Protein AF-A0A954UN25-F1 (afdb_monomer)

Mean predicted aligned error: 8.65 Å

Solvent-accessible surface area (backbone atoms only — not comparable to full-atom values): 11774 Å² total; per-residue (Å²): 136,86,83,77,76,78,54,74,66,58,55,50,54,52,51,52,51,52,53,51,50,54,52,51,52,50,51,52,50,51,52,52,52,48,53,52,53,53,52,49,51,51,39,50,54,42,58,57,54,41,50,55,77,91,65,54,77,66,55,47,52,52,50,49,50,54,35,52,54,57,33,62,75,46,44,68,57,25,50,57,56,34,66,75,36,44,84,35,78,50,64,25,44,74,56,76,91,49,93,78,29,23,40,8,56,47,28,48,55,51,46,49,47,64,40,45,60,72,54,75,71,48,53,70,76,53,75,39,48,63,21,49,84,70,47,82,41,64,36,70,80,70,43,87,71,60,31,69,93,37,62,92,35,54,68,67,53,52,47,58,79,37,70,88,53,54,65,70,56,48,23,44,52,42,37,54,49,50,45,53,54,52,58,70,49,33,50,75,45,69,70,54,41,52,48,63,40,45,44,49,52,52,48,44,53,55,61,70,75,107

Foldseek 3Di:
DDDDDPDPVVVVVVVVVVVVVVVVVVVVVVVVVVVLVVLLVQLVVLLVCQLDDDDDPVVLVVSLVVSLVSLLVSQPSNLVNLLVCLPFQRFGRDDPPDPTDGSNNSSVVSNLCSQQVFDPLQCVVDQWDQFLVRDIDGQLSPPPPPSVLPVVHHPSRSVVVVVVPGSLVSNLVNLVVSLVVNVVSHDVDVVVVCRNRVSSVVVNVVSVVD

pLDDT: mean 83.83, std 12.67, range [39.16, 96.75]

Sequence (210 aa):
MAVFPPNRRVRLILGMGIILIVLISAVLWFINSRTSYYSHLRARELIQSLTTTGLSREDESALLNNVVDGLMELDEIACQELLMHLDSSVPAIRFRSVMNPTLGDACYCILRAHIFAVPDDYVYYGWGRVGSDGQFYYAPHQTNAESVLFDETSVRDWLSNRSKRSMKEIRIEALNWLIRQEEEIGFPNEFDRLNYVEPLQRQIALIQAR

Nearest PDB structures (foldseek):
  8hvh-assembly1_A  TM=2.504E-01  e=5.873E+00  Homo sapiens

Structure (mmCIF, N/CA/C/O backbone):
data_AF-A0A954UN25-F1
#
_entry.id   AF-A0A954UN25-F1
#
loop_
_atom_site.group_PDB
_atom_site.id
_atom_site.type_symbol
_atom_site.label_atom_id
_atom_site.label_alt_id
_atom_site.label_comp_id
_atom_site.label_asym_id
_atom_site.label_entity_id
_atom_site.label_seq_id
_atom_site.pdbx_PDB_ins_code
_atom_site.Cartn_x
_atom_site.Cartn_y
_atom_site.Cartn_z
_atom_site.occupancy
_atom_site.B_iso_or_equiv
_atom_site.auth_seq_id
_atom_site.auth_comp_id
_atom_site.auth_asym_id
_atom_site.auth_atom_id
_atom_site.pdbx_PDB_model_num
ATOM 1 N N . MET A 1 1 ? -15.074 -45.046 48.643 1.00 47.03 1 MET A N 1
ATOM 2 C CA . MET A 1 1 ? -14.136 -43.905 48.547 1.00 47.03 1 MET A CA 1
ATOM 3 C C . MET A 1 1 ? -14.883 -42.648 48.961 1.00 47.03 1 MET A C 1
ATOM 5 O O . MET A 1 1 ? -15.853 -42.301 48.303 1.00 47.03 1 MET A O 1
ATOM 9 N N . ALA A 1 2 ? -14.515 -42.030 50.085 1.00 45.06 2 ALA A N 1
ATOM 10 C CA . ALA A 1 2 ? -15.165 -40.811 50.563 1.00 45.06 2 ALA A CA 1
ATOM 11 C C . ALA A 1 2 ? -14.544 -39.591 49.865 1.00 45.06 2 ALA A C 1
ATOM 13 O O . ALA A 1 2 ? -13.362 -39.306 50.047 1.00 45.06 2 ALA A O 1
ATOM 14 N N . VAL A 1 3 ? -15.334 -38.892 49.047 1.00 54.62 3 VAL A N 1
ATOM 15 C CA . VAL A 1 3 ? -14.943 -37.617 48.434 1.00 54.62 3 VAL A CA 1
ATOM 16 C C . VAL A 1 3 ? -15.147 -36.530 49.486 1.00 54.62 3 VAL A C 1
ATOM 18 O O . VAL A 1 3 ? -16.275 -36.122 49.756 1.00 54.62 3 VAL A O 1
ATOM 21 N N . PHE A 1 4 ? -14.066 -36.093 50.131 1.00 51.78 4 PHE A N 1
ATOM 22 C CA . PHE A 1 4 ? -14.132 -34.972 51.065 1.00 51.78 4 PHE A CA 1
ATOM 23 C C . PHE A 1 4 ? -14.404 -33.675 50.289 1.00 51.78 4 PHE A C 1
ATOM 25 O O . PHE A 1 4 ? -13.668 -33.366 49.347 1.00 51.78 4 PHE A O 1
ATOM 32 N N . PRO A 1 5 ? -15.441 -32.897 50.648 1.00 63.25 5 PRO A N 1
ATOM 33 C CA . PRO A 1 5 ? -15.710 -31.635 49.979 1.00 63.25 5 PRO A CA 1
ATOM 34 C C . PRO A 1 5 ? -14.545 -30.662 50.221 1.00 63.25 5 PRO A C 1
ATOM 36 O O . PRO A 1 5 ? -14.016 -30.602 51.335 1.00 63.25 5 PRO A O 1
ATOM 39 N N . PRO A 1 6 ? -14.141 -29.877 49.205 1.00 60.38 6 PRO A N 1
ATOM 40 C CA . PRO A 1 6 ? -13.020 -28.960 49.338 1.00 60.38 6 PRO A CA 1
ATOM 41 C C . PRO A 1 6 ? -13.278 -27.967 50.473 1.00 60.38 6 PRO A C 1
ATOM 43 O O . PRO A 1 6 ? -14.356 -27.371 50.568 1.00 60.38 6 PRO A O 1
ATOM 46 N N . ASN A 1 7 ? -12.265 -27.811 51.327 1.00 74.44 7 ASN A N 1
ATOM 47 C CA . ASN A 1 7 ? -12.282 -26.954 52.507 1.00 74.44 7 ASN A CA 1
ATOM 48 C C . ASN A 1 7 ? -12.744 -25.531 52.130 1.00 74.44 7 ASN A C 1
ATOM 50 O O . ASN A 1 7 ? -12.361 -25.003 51.086 1.00 74.44 7 ASN A O 1
ATOM 54 N N . ARG A 1 8 ? -13.562 -24.888 52.972 1.00 72.75 8 ARG A N 1
ATOM 55 C CA . ARG A 1 8 ? -14.218 -23.590 52.696 1.00 72.75 8 ARG A CA 1
ATOM 56 C C . ARG A 1 8 ? -13.228 -22.497 52.262 1.00 72.75 8 ARG A C 1
ATOM 58 O O . ARG A 1 8 ? -13.568 -21.652 51.439 1.00 72.75 8 ARG A O 1
ATOM 65 N N . ARG A 1 9 ? -11.984 -22.566 52.754 1.00 69.50 9 ARG A N 1
ATOM 66 C CA . ARG A 1 9 ? -10.867 -21.690 52.353 1.00 69.50 9 ARG A CA 1
ATOM 67 C C . ARG A 1 9 ? -10.458 -21.859 50.885 1.00 69.50 9 ARG A C 1
ATOM 69 O O . ARG A 1 9 ? -10.205 -20.866 50.218 1.00 69.50 9 ARG A O 1
ATOM 76 N N . VAL A 1 10 ? -10.460 -23.084 50.361 1.00 70.19 10 VAL A N 1
ATOM 77 C CA . VAL A 1 10 ? -10.107 -23.385 48.961 1.00 70.19 10 VAL A CA 1
ATOM 78 C C . VAL A 1 10 ? -11.151 -22.803 48.003 1.00 70.19 10 VAL A C 1
ATOM 80 O O . VAL A 1 10 ? -10.787 -22.215 46.991 1.00 70.19 10 VAL A O 1
ATOM 83 N N . ARG A 1 11 ? -12.445 -22.868 48.356 1.00 71.75 11 ARG A N 1
ATOM 84 C CA . ARG A 1 11 ? -13.527 -22.246 47.564 1.00 71.75 11 ARG A CA 1
ATOM 85 C C . ARG A 1 11 ? -13.447 -20.717 47.538 1.00 71.75 11 ARG A C 1
ATOM 87 O O . ARG A 1 11 ? -13.718 -20.124 46.503 1.00 71.75 11 ARG A O 1
ATOM 94 N N . LEU A 1 12 ? -13.063 -20.091 48.652 1.00 73.50 12 LEU A N 1
ATOM 95 C CA . LEU A 1 12 ? -12.866 -18.638 48.731 1.00 73.50 12 LEU A CA 1
ATOM 96 C C . LEU A 1 12 ? -11.679 -18.172 47.881 1.00 73.50 12 LEU A C 1
ATOM 98 O O . LEU A 1 12 ? -11.818 -17.211 47.133 1.00 73.50 12 LEU A O 1
ATOM 102 N N . ILE A 1 13 ? -10.550 -18.884 47.940 1.00 75.38 13 ILE A N 1
ATOM 103 C CA . ILE A 1 13 ? -9.361 -18.569 47.133 1.00 75.38 13 ILE A CA 1
ATOM 104 C C . ILE A 1 13 ? -9.665 -18.723 45.635 1.00 75.38 13 ILE A C 1
ATOM 106 O O . ILE A 1 13 ? -9.357 -17.826 44.855 1.00 75.38 13 ILE A O 1
ATOM 110 N N . LEU A 1 14 ? -10.336 -19.811 45.236 1.00 72.44 14 LEU A N 1
ATOM 111 C CA . LEU A 1 14 ? -10.782 -20.014 43.851 1.00 72.44 14 LEU A CA 1
ATOM 112 C C . LEU A 1 14 ? -11.775 -18.936 43.395 1.00 72.44 14 LEU A C 1
ATOM 114 O O . LEU A 1 14 ? -11.630 -18.401 42.300 1.00 72.44 14 LEU A O 1
ATOM 118 N N . GLY A 1 15 ? -12.750 -18.578 44.236 1.00 75.69 15 GLY A N 1
ATOM 119 C CA . GLY A 1 15 ? -13.724 -17.529 43.929 1.00 75.69 15 GLY A CA 1
ATOM 120 C C . GLY A 1 15 ? -13.079 -16.155 43.737 1.00 75.69 15 GLY A C 1
ATOM 121 O O . GLY A 1 15 ? -13.382 -15.469 42.764 1.00 75.69 15 GLY A O 1
ATOM 122 N N . MET A 1 16 ? -12.138 -15.775 44.608 1.00 81.44 16 MET A N 1
ATOM 123 C CA . MET A 1 16 ? -11.384 -14.524 44.461 1.00 81.44 16 MET A CA 1
ATOM 124 C C . MET A 1 16 ? -10.479 -14.535 43.223 1.00 81.44 16 MET A C 1
ATOM 126 O O . MET A 1 16 ? -10.388 -13.521 42.537 1.00 81.44 16 MET A O 1
ATOM 130 N N . GLY A 1 17 ? -9.863 -15.677 42.899 1.00 82.25 17 GLY A N 1
ATOM 131 C CA . GLY A 1 17 ? -9.060 -15.835 41.685 1.00 82.25 17 GLY A CA 1
ATOM 132 C C . GLY A 1 17 ? -9.875 -15.637 40.404 1.00 82.25 17 GLY A C 1
ATOM 133 O O . GLY A 1 17 ? -9.442 -14.917 39.509 1.00 82.25 17 GLY A O 1
ATOM 134 N N . ILE A 1 18 ? -11.085 -16.202 40.336 1.00 87.81 18 ILE A N 1
ATOM 135 C CA . ILE A 1 18 ? -11.986 -16.030 39.184 1.00 87.81 18 ILE A CA 1
ATOM 136 C C . ILE A 1 18 ? -12.422 -14.567 39.041 1.00 87.81 18 ILE A C 1
ATOM 138 O O . ILE A 1 18 ? -12.369 -14.022 37.940 1.00 87.81 18 ILE A O 1
ATOM 142 N N . ILE A 1 19 ? -12.806 -13.910 40.142 1.00 89.31 19 ILE A N 1
ATOM 143 C CA . ILE A 1 19 ? -13.200 -12.490 40.124 1.00 89.31 19 ILE A CA 1
ATOM 144 C C . ILE A 1 19 ? -12.044 -11.614 39.627 1.00 89.31 19 ILE A C 1
ATOM 146 O O . ILE A 1 19 ? -12.258 -10.728 38.801 1.00 89.31 19 ILE A O 1
ATOM 150 N N . LEU A 1 20 ? -10.817 -11.882 40.081 1.00 91.88 20 LEU A N 1
ATOM 151 C CA . LEU A 1 20 ? -9.638 -11.135 39.654 1.00 91.88 20 LEU A CA 1
ATOM 152 C C . LEU A 1 20 ? -9.365 -11.300 38.151 1.00 91.88 20 LEU A C 1
ATOM 154 O O . LEU A 1 20 ? -9.108 -10.307 37.477 1.00 91.88 20 LEU A O 1
ATOM 158 N N . ILE A 1 21 ? -9.474 -12.520 37.611 1.00 92.31 21 ILE A N 1
ATOM 159 C CA . ILE A 1 21 ? -9.302 -12.779 36.171 1.00 92.31 21 ILE A CA 1
ATOM 160 C C . ILE A 1 21 ? -10.341 -12.005 35.355 1.00 92.31 21 ILE A C 1
ATOM 162 O O . ILE A 1 21 ? -9.975 -11.316 34.407 1.00 92.31 21 ILE A O 1
ATOM 166 N N . VAL A 1 22 ? -11.619 -12.058 35.745 1.00 90.62 22 VAL A N 1
ATOM 167 C CA . VAL A 1 22 ? -12.697 -11.341 35.041 1.00 90.62 22 VAL A CA 1
ATOM 168 C C . VAL A 1 22 ? -12.459 -9.830 35.051 1.00 90.62 22 VAL A C 1
ATOM 170 O O . VAL A 1 22 ? -12.619 -9.180 34.019 1.00 90.62 22 VAL A O 1
ATOM 173 N N . LEU A 1 23 ? -12.032 -9.268 36.187 1.00 91.81 23 LEU A N 1
ATOM 174 C CA . LEU A 1 23 ? -11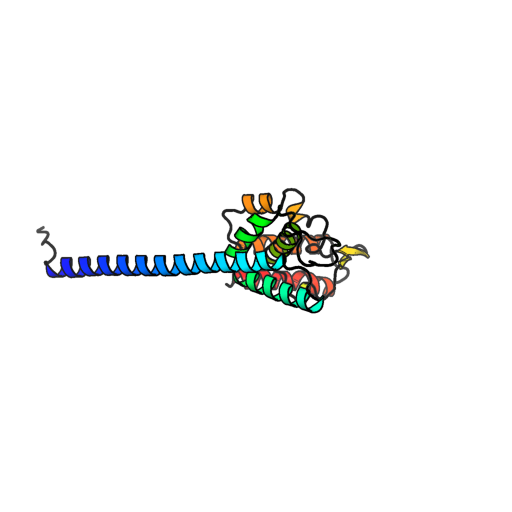.710 -7.843 36.289 1.00 91.81 23 LEU A CA 1
ATOM 175 C C . LEU A 1 23 ? -10.519 -7.460 35.401 1.00 91.81 23 LEU A C 1
ATOM 177 O O . LEU A 1 23 ? -10.597 -6.456 34.696 1.00 91.81 23 LEU A O 1
ATOM 181 N N . ILE A 1 24 ? -9.450 -8.263 35.380 1.00 92.50 24 ILE A N 1
ATOM 182 C CA . ILE A 1 24 ? -8.292 -8.027 34.505 1.00 92.50 24 ILE A CA 1
ATOM 183 C C . ILE A 1 24 ? -8.717 -8.076 33.033 1.00 92.50 24 ILE A C 1
ATOM 185 O O . ILE A 1 24 ? -8.389 -7.165 32.277 1.00 92.50 24 ILE A O 1
ATOM 189 N N . SER A 1 25 ? -9.493 -9.084 32.625 1.00 89.88 25 SER A N 1
ATOM 190 C CA . SER A 1 25 ? -10.006 -9.189 31.255 1.00 89.88 25 SER A CA 1
ATOM 191 C C . SER A 1 25 ? -10.886 -7.998 30.869 1.00 89.88 25 SER A C 1
ATOM 193 O O . SER A 1 25 ? -10.745 -7.479 29.764 1.00 89.88 25 SER A O 1
ATOM 195 N N . ALA A 1 26 ? -11.750 -7.522 31.771 1.00 88.56 26 ALA A N 1
ATO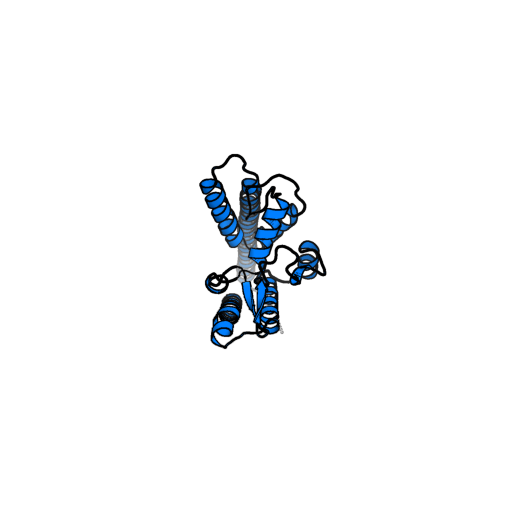M 196 C CA . ALA A 1 26 ? -12.595 -6.354 31.527 1.00 88.56 26 ALA A CA 1
ATOM 197 C C . ALA A 1 26 ? -11.775 -5.061 31.379 1.00 88.56 26 ALA A C 1
ATOM 199 O O . ALA A 1 26 ? -12.049 -4.257 30.489 1.00 88.56 26 ALA A O 1
ATOM 200 N N . VAL A 1 27 ? -10.743 -4.872 32.210 1.00 89.38 27 VAL A N 1
ATOM 201 C CA . VAL A 1 27 ? -9.832 -3.719 32.11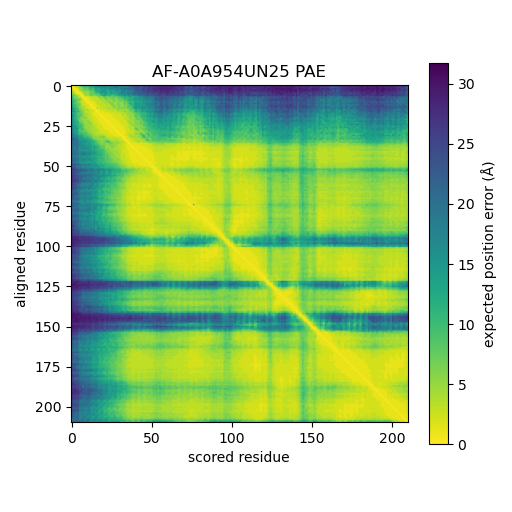6 1.00 89.38 27 VAL A CA 1
ATOM 202 C C . VAL A 1 27 ? -9.026 -3.766 30.819 1.00 89.38 27 VAL A C 1
ATOM 204 O O . VAL A 1 27 ? -8.959 -2.760 30.117 1.00 89.38 27 VAL A O 1
ATOM 207 N N . LEU A 1 28 ? -8.466 -4.924 30.456 1.00 86.44 28 LEU A N 1
ATOM 208 C CA . LEU A 1 28 ? -7.743 -5.101 29.192 1.00 86.44 28 LEU A CA 1
ATOM 209 C C . LEU A 1 28 ? -8.647 -4.837 27.986 1.00 86.44 28 LEU A C 1
ATOM 211 O O . LEU A 1 28 ? -8.247 -4.127 27.067 1.00 86.44 28 LEU A O 1
ATOM 215 N N . TRP A 1 29 ? -9.881 -5.344 28.010 1.00 87.38 29 TRP A N 1
ATOM 216 C CA . TRP A 1 29 ? -10.869 -5.069 26.971 1.00 87.38 29 TRP A CA 1
ATOM 217 C C . TRP A 1 29 ? -11.198 -3.575 26.874 1.00 87.38 29 TRP A C 1
ATOM 219 O O . TRP A 1 29 ? -11.236 -3.030 25.772 1.00 87.38 29 TRP A O 1
ATOM 229 N N . PHE A 1 30 ? -11.386 -2.892 28.006 1.00 84.00 30 PHE A N 1
ATOM 230 C CA . PHE A 1 30 ? -11.671 -1.458 28.032 1.00 84.00 30 PHE A CA 1
ATOM 231 C C . PHE A 1 30 ? -10.503 -0.623 27.489 1.00 84.00 30 PHE A C 1
ATOM 233 O O . PHE A 1 30 ? -10.720 0.286 26.687 1.00 84.00 30 PHE A O 1
ATOM 240 N N . ILE A 1 31 ? -9.266 -0.951 27.883 1.00 82.88 31 ILE A N 1
ATOM 241 C CA . ILE A 1 31 ? -8.054 -0.300 27.368 1.00 82.88 31 ILE A CA 1
ATOM 242 C C . ILE A 1 31 ? -7.949 -0.520 25.858 1.00 82.88 31 ILE A C 1
ATOM 244 O O . ILE A 1 31 ? -7.838 0.458 25.124 1.00 82.88 31 ILE A O 1
ATOM 248 N N . ASN A 1 32 ? -8.074 -1.770 25.397 1.00 78.19 32 ASN A N 1
ATOM 249 C CA . ASN A 1 32 ? -7.969 -2.119 23.979 1.00 78.19 32 ASN A CA 1
ATOM 250 C C . ASN A 1 32 ? -9.057 -1.444 23.124 1.00 78.19 32 ASN A C 1
ATOM 252 O O . ASN A 1 32 ? -8.797 -0.963 22.022 1.00 78.19 32 ASN A O 1
ATOM 256 N N . SER A 1 33 ? -10.281 -1.363 23.652 1.00 75.50 33 SER A N 1
ATOM 257 C CA . SER A 1 33 ? -11.403 -0.696 22.981 1.00 75.50 33 SER A CA 1
ATOM 258 C C . SER A 1 33 ? -11.168 0.809 22.857 1.00 75.50 33 SER A C 1
ATOM 260 O O . SER A 1 33 ? -11.458 1.397 21.818 1.00 75.50 33 SER A O 1
ATOM 262 N N . ARG A 1 34 ? -10.598 1.444 23.892 1.00 80.81 34 ARG A N 1
ATOM 263 C CA . ARG A 1 34 ? -10.221 2.861 23.826 1.00 80.81 34 ARG A CA 1
ATOM 264 C C . ARG A 1 34 ? -9.103 3.106 22.824 1.00 80.81 34 ARG A C 1
ATOM 266 O O . ARG A 1 34 ? -9.231 4.029 22.028 1.00 80.81 34 ARG A O 1
ATOM 273 N N . THR A 1 35 ? -8.037 2.308 22.838 1.00 80.00 35 THR A N 1
ATOM 274 C CA . THR A 1 35 ? -6.939 2.469 21.873 1.00 80.00 35 THR A CA 1
ATOM 275 C C . THR A 1 35 ? -7.433 2.302 20.442 1.00 80.00 35 THR A C 1
ATOM 277 O O . THR A 1 35 ? -7.138 3.156 19.615 1.00 80.00 35 THR A O 1
ATOM 280 N N . SER A 1 36 ? -8.273 1.298 20.171 1.00 85.31 36 SER A N 1
ATOM 281 C CA . SER A 1 36 ? -8.907 1.128 18.858 1.00 85.31 36 SER A CA 1
ATOM 282 C C . SER A 1 36 ? -9.739 2.356 18.459 1.00 85.31 36 SER A C 1
ATOM 284 O O . SER A 1 36 ? -9.542 2.895 17.371 1.00 85.31 36 SER A O 1
ATOM 286 N N . TYR A 1 37 ? -10.594 2.871 19.351 1.00 88.94 37 TYR A N 1
ATOM 287 C CA . TYR A 1 37 ? -11.393 4.073 19.083 1.00 88.94 37 TYR A CA 1
ATOM 288 C C . TYR A 1 37 ? -10.530 5.289 18.706 1.00 88.94 37 TYR A C 1
ATOM 290 O O . TYR A 1 37 ? -10.813 5.962 17.714 1.00 88.94 37 TYR A O 1
ATOM 298 N N . TYR A 1 38 ? -9.465 5.561 19.466 1.00 91.31 38 TYR A N 1
ATOM 299 C CA . TYR A 1 38 ? -8.572 6.685 19.179 1.00 91.31 38 TYR A CA 1
ATOM 300 C C . TYR A 1 38 ? -7.800 6.502 17.869 1.00 91.31 38 TYR A C 1
ATOM 302 O O . TYR A 1 38 ? -7.597 7.480 17.153 1.00 91.31 38 TYR A O 1
ATOM 310 N N . SER A 1 39 ? -7.420 5.273 17.517 1.00 91.94 39 SER A N 1
ATOM 311 C CA . SER A 1 39 ? -6.784 4.976 16.231 1.00 91.94 39 SER A CA 1
ATOM 312 C C . SER A 1 39 ? -7.714 5.248 15.045 1.00 91.94 39 SER A C 1
ATOM 314 O O . SER A 1 39 ? -7.280 5.870 14.078 1.00 91.94 39 SER A O 1
ATOM 316 N N . HIS A 1 40 ? -8.993 4.861 15.124 1.00 94.00 40 HIS A N 1
ATOM 317 C CA . HIS A 1 40 ? -9.982 5.195 14.087 1.00 94.00 40 HIS A CA 1
ATOM 318 C C . HIS A 1 40 ? -10.198 6.707 13.971 1.00 94.00 40 HIS A C 1
ATOM 320 O O . HIS A 1 40 ? -10.232 7.245 12.866 1.00 94.00 40 HIS A O 1
ATOM 326 N N . LEU A 1 41 ? -10.314 7.409 15.104 1.00 94.94 41 LEU A N 1
ATOM 327 C CA . LEU A 1 41 ? -10.460 8.865 15.104 1.00 94.94 41 LEU A CA 1
ATOM 328 C C . LEU A 1 41 ? -9.248 9.546 14.452 1.00 94.94 41 LEU A C 1
ATOM 330 O O . LEU A 1 41 ? -9.430 10.365 13.555 1.00 94.94 41 LEU A O 1
ATOM 334 N N . ARG A 1 42 ? -8.027 9.144 14.827 1.00 96.31 42 ARG A N 1
ATOM 335 C CA . ARG A 1 42 ? -6.785 9.662 14.235 1.00 96.31 42 ARG A CA 1
ATOM 336 C C . ARG A 1 42 ? -6.722 9.390 12.731 1.00 96.31 42 ARG A C 1
ATOM 338 O O . ARG A 1 42 ? -6.391 10.296 11.975 1.00 96.31 42 ARG A O 1
ATOM 345 N N . ALA A 1 43 ? -7.068 8.182 12.279 1.00 95.75 43 ALA A N 1
ATOM 346 C CA . ALA A 1 43 ? -7.100 7.857 10.850 1.00 95.75 43 ALA A CA 1
ATOM 347 C C . ALA A 1 43 ? -8.060 8.777 10.077 1.00 95.75 43 ALA A C 1
ATOM 349 O O . ALA A 1 43 ? -7.692 9.308 9.031 1.00 95.75 43 ALA A O 1
ATOM 350 N N . ARG A 1 44 ? -9.257 9.033 10.617 1.00 95.69 44 ARG A N 1
ATOM 351 C CA . ARG A 1 44 ? -10.230 9.956 10.008 1.00 95.69 44 ARG A CA 1
ATOM 352 C C . ARG A 1 44 ? -9.731 11.387 9.959 1.00 95.69 44 ARG A C 1
ATOM 354 O O . ARG A 1 44 ? -9.910 12.043 8.942 1.00 95.69 44 ARG A O 1
ATOM 361 N N . GLU A 1 45 ? -9.109 11.871 11.030 1.00 96.75 45 GLU A N 1
ATOM 362 C CA . GLU A 1 45 ? -8.527 13.216 11.070 1.00 96.75 45 GLU A CA 1
ATOM 363 C C . GLU A 1 45 ? -7.430 13.378 10.009 1.00 96.75 45 GLU A C 1
ATOM 365 O O . GLU A 1 45 ? -7.424 14.368 9.275 1.00 96.75 45 GLU A O 1
ATOM 370 N N . LEU A 1 46 ? -6.556 12.376 9.864 1.00 96.44 46 LEU A N 1
ATOM 371 C CA . LEU A 1 46 ? -5.521 12.357 8.830 1.00 96.44 46 LEU A CA 1
ATOM 372 C C . LEU A 1 46 ? -6.131 12.348 7.420 1.00 96.44 46 LEU A C 1
ATOM 374 O O . LEU A 1 46 ? -5.756 13.178 6.595 1.00 96.44 46 LEU A O 1
ATOM 378 N N . ILE A 1 47 ? -7.116 11.486 7.151 1.00 95.25 47 ILE A N 1
ATOM 379 C CA . ILE A 1 47 ? -7.810 11.431 5.852 1.00 95.25 47 ILE A CA 1
ATOM 380 C C . ILE A 1 47 ? -8.528 12.753 5.557 1.00 95.25 47 ILE A C 1
ATOM 382 O O . ILE A 1 47 ? -8.423 13.280 4.453 1.00 95.25 47 ILE A O 1
ATOM 386 N N . GLN A 1 48 ? -9.218 13.332 6.540 1.00 95.31 48 GLN A N 1
ATOM 387 C CA . GLN A 1 48 ? -9.925 14.600 6.376 1.00 95.31 48 GLN A CA 1
ATOM 388 C C . GLN A 1 48 ? -8.963 15.754 6.082 1.00 95.31 48 GLN A C 1
ATOM 390 O O . GLN A 1 48 ? -9.302 16.652 5.314 1.00 95.31 48 GLN A O 1
ATOM 395 N N . SER A 1 49 ? -7.752 15.735 6.644 1.00 94.88 49 SER A N 1
ATOM 396 C CA . SER A 1 49 ? -6.754 16.772 6.372 1.00 94.88 49 SER A CA 1
ATOM 397 C C . SER A 1 49 ? -6.342 16.831 4.895 1.00 94.88 49 SER A C 1
ATOM 399 O O . SER A 1 49 ? -6.003 17.909 4.406 1.00 94.88 49 SER A O 1
ATOM 401 N N . LEU A 1 50 ? -6.482 15.729 4.143 1.00 91.88 50 LEU A N 1
ATOM 402 C CA . LEU A 1 50 ? -6.227 15.697 2.699 1.00 91.88 50 LEU A CA 1
ATOM 403 C C . LEU A 1 50 ? -7.182 16.594 1.906 1.00 91.88 50 LEU A C 1
ATOM 405 O O . LEU A 1 50 ? -6.881 16.911 0.764 1.00 91.88 50 LEU A O 1
ATOM 409 N N . THR A 1 51 ? -8.307 17.033 2.473 1.00 93.50 51 THR A N 1
ATOM 410 C CA . THR A 1 51 ? -9.224 17.974 1.807 1.00 93.50 51 THR A CA 1
ATOM 411 C C . THR A 1 51 ? -8.856 19.440 2.060 1.00 93.50 51 THR A C 1
ATOM 413 O O . THR A 1 51 ? -9.632 20.334 1.727 1.00 93.50 51 THR A O 1
ATOM 416 N N . THR A 1 52 ? -7.718 19.715 2.706 1.00 90.31 52 THR A N 1
ATOM 417 C CA . THR A 1 52 ? -7.261 21.084 2.979 1.00 90.31 52 THR A CA 1
ATOM 418 C C . THR A 1 52 ? -6.820 21.754 1.681 1.00 90.31 52 THR A C 1
ATOM 420 O O . THR A 1 52 ? -5.958 21.247 0.977 1.00 90.31 52 THR A O 1
ATOM 423 N N . THR A 1 53 ? -7.386 22.914 1.358 1.00 83.56 53 THR A N 1
ATOM 424 C CA . THR A 1 53 ? -7.077 23.652 0.121 1.00 83.56 53 THR A CA 1
ATOM 425 C C . THR A 1 53 ? -6.359 24.967 0.407 1.00 83.56 53 THR A C 1
ATOM 427 O O . THR A 1 53 ? -6.516 25.534 1.485 1.00 83.56 53 THR A O 1
ATOM 430 N N . GLY A 1 54 ? -5.654 25.513 -0.589 1.00 84.81 54 GLY A N 1
ATOM 431 C CA . GLY A 1 54 ? -5.019 26.837 -0.493 1.00 84.81 54 GLY A CA 1
ATOM 432 C C . GLY A 1 54 ? -3.659 26.840 0.209 1.00 84.81 54 GLY A C 1
ATOM 433 O O . GLY A 1 54 ? -3.168 27.902 0.583 1.00 84.81 54 GLY A O 1
ATOM 434 N N . LEU A 1 55 ? -3.062 25.662 0.384 1.00 87.06 55 LEU A N 1
ATOM 435 C CA . LEU A 1 55 ? -1.711 25.491 0.902 1.00 87.06 55 LEU A CA 1
ATOM 436 C C . LEU A 1 55 ? -0.663 25.847 -0.162 1.00 87.06 55 LEU A C 1
ATOM 438 O O . LEU A 1 55 ? -0.919 25.769 -1.367 1.00 87.06 55 LEU A O 1
ATOM 442 N N . SER A 1 56 ? 0.534 26.234 0.283 1.00 89.56 56 SER A N 1
ATOM 443 C CA . SER A 1 56 ? 1.687 26.300 -0.614 1.00 89.56 56 SER A CA 1
ATOM 444 C C . SER A 1 56 ? 2.092 24.885 -1.045 1.00 89.56 56 SER A C 1
ATOM 446 O O . SER A 1 56 ? 1.778 23.906 -0.373 1.00 89.56 56 SER A O 1
ATOM 448 N N . ARG A 1 57 ? 2.839 24.751 -2.146 1.00 84.38 57 ARG A N 1
ATOM 449 C CA . ARG A 1 57 ? 3.314 23.434 -2.613 1.00 84.38 57 ARG A CA 1
ATOM 450 C C . ARG A 1 57 ? 4.190 22.716 -1.575 1.00 84.38 57 ARG A C 1
ATOM 452 O O . ARG A 1 57 ? 4.191 21.490 -1.520 1.00 84.38 57 ARG A O 1
ATOM 459 N N . GLU A 1 58 ? 4.954 23.471 -0.790 1.00 89.00 58 GLU A N 1
ATOM 460 C CA . GLU A 1 58 ? 5.789 22.930 0.286 1.00 89.00 58 GLU A CA 1
ATOM 461 C C . GLU A 1 58 ? 4.920 22.400 1.434 1.00 89.00 58 GLU A C 1
ATOM 463 O O . GLU A 1 58 ? 5.103 21.262 1.862 1.00 89.00 58 GLU A O 1
ATOM 468 N N . ASP A 1 59 ? 3.906 23.168 1.840 1.00 90.81 59 ASP A N 1
ATOM 469 C CA . ASP A 1 59 ? 2.963 22.767 2.888 1.00 90.81 59 ASP A CA 1
ATOM 470 C C . ASP A 1 59 ? 2.095 21.575 2.462 1.00 90.81 59 ASP A C 1
ATOM 472 O O . ASP A 1 59 ? 1.852 20.679 3.268 1.00 90.81 59 ASP A O 1
ATOM 476 N N . GLU A 1 60 ? 1.663 21.516 1.194 1.00 88.94 60 GLU A N 1
ATOM 477 C CA . GLU A 1 60 ? 0.968 20.346 0.636 1.00 88.94 60 GLU A CA 1
ATOM 478 C C . GLU A 1 60 ? 1.839 19.092 0.743 1.00 88.94 60 GLU A C 1
ATOM 480 O O . GLU A 1 60 ? 1.363 18.040 1.169 1.00 88.94 60 GLU A O 1
ATOM 485 N N . SER A 1 61 ? 3.125 19.200 0.392 1.00 86.62 61 SER A N 1
ATOM 486 C CA . SER A 1 61 ? 4.058 18.075 0.468 1.00 86.62 61 SER A CA 1
ATOM 487 C C . SER A 1 61 ? 4.319 17.642 1.911 1.00 86.62 61 SER A C 1
ATOM 489 O O . SER A 1 61 ? 4.374 16.443 2.183 1.00 86.62 61 SER A O 1
ATOM 491 N N . ALA A 1 62 ? 4.480 18.591 2.834 1.00 90.94 62 ALA A N 1
ATOM 492 C CA . ALA A 1 62 ? 4.692 18.298 4.248 1.00 90.94 62 ALA A CA 1
ATOM 493 C C . ALA A 1 62 ? 3.457 17.638 4.875 1.00 90.94 62 ALA A C 1
ATOM 495 O O . ALA A 1 62 ? 3.578 16.639 5.584 1.00 90.94 62 ALA A O 1
ATOM 496 N N . LEU A 1 63 ? 2.262 18.156 4.573 1.00 91.38 63 LEU A N 1
ATOM 497 C CA . LEU A 1 63 ? 1.001 17.559 4.999 1.00 91.38 63 LEU A CA 1
ATOM 498 C C . LEU A 1 63 ? 0.855 16.140 4.452 1.00 91.38 63 LEU A C 1
ATOM 500 O O . LEU A 1 63 ? 0.510 15.233 5.204 1.00 91.38 63 LEU A O 1
ATOM 504 N N . LEU A 1 64 ? 1.156 15.938 3.168 1.00 89.19 64 LEU A N 1
ATOM 505 C CA . LEU A 1 64 ? 1.046 14.629 2.544 1.00 89.19 64 LEU A CA 1
ATOM 506 C C . LEU A 1 64 ? 1.950 13.595 3.221 1.00 89.19 64 LEU A C 1
ATOM 508 O O . LEU A 1 64 ? 1.477 12.510 3.545 1.00 89.19 64 LEU A O 1
ATOM 512 N N . ASN A 1 65 ? 3.214 13.941 3.474 1.00 88.56 65 ASN A N 1
ATOM 513 C CA . ASN A 1 65 ? 4.148 13.053 4.168 1.00 88.56 65 ASN A CA 1
ATOM 514 C C . ASN A 1 65 ? 3.640 12.712 5.575 1.00 88.56 65 ASN A C 1
ATOM 516 O O . ASN A 1 65 ? 3.548 11.540 5.921 1.00 88.56 65 ASN A O 1
ATOM 520 N N . ASN A 1 66 ? 3.192 13.715 6.340 1.00 92.81 66 ASN A N 1
ATOM 521 C CA . ASN A 1 66 ? 2.636 13.499 7.679 1.00 92.81 66 ASN A CA 1
ATOM 522 C C . ASN A 1 66 ? 1.399 12.584 7.669 1.00 92.81 66 ASN A C 1
ATOM 524 O O . ASN A 1 66 ? 1.231 11.755 8.565 1.00 92.81 66 ASN A O 1
ATOM 528 N N . VAL A 1 67 ? 0.521 12.734 6.671 1.00 93.12 67 VAL A N 1
ATOM 529 C CA . VAL A 1 67 ? -0.665 11.883 6.518 1.00 93.12 67 VAL A CA 1
ATOM 530 C C . VAL A 1 67 ? -0.275 10.460 6.153 1.00 93.12 67 VAL A C 1
ATOM 532 O O . VAL A 1 67 ? -0.786 9.527 6.769 1.00 93.12 67 VAL A O 1
ATOM 535 N N . VAL A 1 68 ? 0.625 10.282 5.186 1.00 90.31 68 VAL A N 1
ATOM 536 C CA . VAL A 1 68 ? 1.097 8.957 4.769 1.00 90.31 68 VAL A CA 1
ATOM 537 C C . VAL A 1 68 ? 1.765 8.244 5.940 1.00 90.31 68 VAL A C 1
ATOM 539 O O . VAL A 1 68 ? 1.348 7.139 6.272 1.00 90.31 68 VAL A O 1
ATOM 542 N N . ASP A 1 69 ? 2.716 8.884 6.620 1.00 91.19 69 ASP A N 1
ATOM 543 C CA . ASP A 1 69 ? 3.428 8.295 7.757 1.00 91.19 69 ASP A CA 1
ATOM 544 C C . ASP A 1 69 ? 2.458 7.935 8.891 1.00 91.19 69 ASP A C 1
ATOM 546 O O . ASP A 1 69 ? 2.453 6.808 9.391 1.00 91.19 69 ASP A O 1
ATOM 550 N N . GLY A 1 70 ? 1.563 8.863 9.246 1.00 93.94 70 GLY A N 1
ATOM 551 C CA . GLY A 1 70 ? 0.579 8.650 10.302 1.00 93.94 70 GLY A CA 1
ATOM 552 C C . GLY A 1 70 ? -0.432 7.546 9.985 1.00 93.94 70 GLY A C 1
ATOM 553 O O . GLY A 1 70 ? -0.850 6.829 10.892 1.00 93.94 70 GLY A O 1
ATOM 554 N N . LEU A 1 71 ? -0.828 7.381 8.721 1.00 93.62 71 LEU A N 1
ATOM 555 C CA . LEU A 1 71 ? -1.704 6.284 8.311 1.00 93.62 71 LEU A CA 1
ATOM 556 C C . LEU A 1 71 ? -0.944 4.955 8.277 1.00 93.62 71 LEU A C 1
ATOM 558 O O . LEU A 1 71 ? -1.471 3.966 8.786 1.00 93.62 71 LEU A O 1
ATOM 562 N N . MET A 1 72 ? 0.305 4.938 7.799 1.00 88.75 72 MET A N 1
ATOM 563 C CA . MET A 1 72 ? 1.171 3.750 7.799 1.00 88.75 72 MET A CA 1
ATOM 564 C C . MET A 1 72 ? 1.380 3.187 9.212 1.00 88.75 72 MET A C 1
ATOM 566 O O . MET A 1 72 ? 1.353 1.969 9.386 1.00 88.75 72 MET A O 1
ATOM 570 N N . GLU A 1 73 ? 1.488 4.047 10.231 1.00 91.00 73 GLU A N 1
ATOM 571 C CA . GLU A 1 73 ? 1.533 3.646 11.648 1.00 91.00 73 GLU A CA 1
ATOM 572 C C . GLU A 1 73 ? 0.262 2.925 12.133 1.00 91.00 73 GLU A C 1
ATOM 574 O O . GLU A 1 73 ? 0.329 2.093 13.039 1.00 91.00 73 GLU A O 1
ATOM 579 N N . LEU A 1 74 ? -0.904 3.254 11.569 1.00 92.25 74 LEU A N 1
ATOM 580 C CA . LEU A 1 74 ? -2.210 2.723 11.985 1.00 92.25 74 LEU A CA 1
ATOM 581 C C . LEU A 1 74 ? -2.600 1.428 11.250 1.00 92.25 74 LEU A C 1
ATOM 583 O O . LEU A 1 74 ? -3.588 0.788 11.616 1.00 92.25 74 LEU A O 1
ATOM 587 N N . ASP A 1 75 ? -1.826 1.043 10.236 1.00 88.81 75 ASP A N 1
ATOM 588 C CA . ASP A 1 75 ? -1.898 -0.222 9.504 1.00 88.81 75 ASP A CA 1
ATOM 589 C C . ASP A 1 75 ? -3.325 -0.667 9.102 1.00 88.81 75 ASP A C 1
ATOM 591 O O . ASP A 1 75 ? -3.946 -0.051 8.228 1.00 88.81 75 ASP A O 1
ATOM 595 N N . GLU A 1 76 ? -3.862 -1.728 9.722 1.00 88.44 76 GLU A N 1
ATOM 596 C CA . GLU A 1 76 ? -5.162 -2.316 9.362 1.00 88.44 76 GLU A CA 1
ATOM 597 C C . GLU A 1 76 ? -6.318 -1.330 9.569 1.00 88.44 76 GLU A C 1
ATOM 599 O O . GLU A 1 76 ? -7.266 -1.305 8.781 1.00 88.44 76 GLU A O 1
ATOM 604 N N . ILE A 1 77 ? -6.224 -0.484 10.601 1.00 91.38 77 ILE A N 1
ATOM 605 C CA . ILE A 1 77 ? -7.242 0.525 10.916 1.00 91.38 77 ILE A CA 1
ATOM 606 C C . ILE A 1 77 ? -7.279 1.587 9.816 1.00 91.38 77 ILE A C 1
ATOM 608 O O . ILE A 1 77 ? -8.357 1.940 9.339 1.00 91.38 77 ILE A O 1
ATOM 612 N N . ALA A 1 78 ? -6.112 2.052 9.361 1.00 92.25 78 ALA A N 1
ATOM 613 C CA . ALA A 1 78 ? -6.037 2.990 8.245 1.00 92.25 78 ALA A CA 1
ATOM 614 C C . ALA A 1 78 ? -6.624 2.386 6.965 1.00 92.25 78 ALA A C 1
ATOM 616 O O . ALA A 1 78 ? -7.390 3.057 6.281 1.00 92.25 78 ALA A O 1
ATOM 617 N N . CYS A 1 79 ? -6.343 1.113 6.665 1.00 89.94 79 CYS A N 1
ATOM 618 C CA . CYS A 1 79 ? -6.880 0.451 5.471 1.00 89.94 79 CYS A CA 1
ATOM 619 C C . CYS A 1 79 ? -8.417 0.432 5.455 1.00 89.94 79 CYS A C 1
ATOM 621 O O . CYS A 1 79 ? -9.025 0.707 4.420 1.00 89.94 79 CYS A O 1
ATOM 623 N N . GLN A 1 80 ? -9.051 0.151 6.598 1.00 90.06 80 GLN A N 1
ATOM 624 C CA . GLN A 1 80 ? -10.513 0.173 6.721 1.00 90.06 80 GLN A CA 1
ATOM 625 C C . GLN A 1 80 ? -11.090 1.574 6.498 1.00 90.06 80 GLN A C 1
ATOM 627 O O . GLN A 1 80 ? -12.084 1.725 5.790 1.00 90.06 80 GLN A O 1
ATOM 632 N N . GLU A 1 81 ? -10.462 2.599 7.072 1.00 93.81 81 GLU A N 1
ATOM 633 C CA . GLU A 1 81 ? -10.913 3.984 6.919 1.00 93.81 81 GLU A CA 1
ATOM 634 C C . GLU A 1 81 ? -10.710 4.482 5.477 1.00 93.81 81 GLU A C 1
ATOM 636 O O . GLU A 1 81 ? -11.639 5.020 4.879 1.00 93.81 81 GLU A O 1
ATOM 641 N N . LEU A 1 82 ? -9.564 4.197 4.851 1.00 92.31 82 LEU A N 1
ATOM 642 C CA . LEU A 1 82 ? -9.283 4.528 3.446 1.00 92.31 82 LEU A CA 1
ATOM 643 C C . LEU A 1 82 ? -10.311 3.906 2.486 1.00 92.31 82 LEU A C 1
ATOM 645 O O . LEU A 1 82 ? -10.795 4.578 1.574 1.00 92.31 82 LEU A O 1
ATOM 649 N N . LEU A 1 83 ? -10.703 2.646 2.719 1.00 90.25 83 LEU A N 1
ATOM 650 C CA . LEU A 1 83 ? -11.734 1.948 1.940 1.00 90.25 83 LEU A CA 1
ATOM 651 C C . LEU A 1 83 ? -13.097 2.657 1.963 1.00 90.25 83 LEU A C 1
ATOM 653 O O . LEU A 1 83 ? -13.853 2.562 0.991 1.00 90.25 83 LEU A O 1
ATOM 657 N N . MET A 1 84 ? -13.446 3.347 3.052 1.00 91.69 84 MET A N 1
ATOM 658 C CA . MET A 1 84 ? -14.714 4.081 3.145 1.00 91.69 84 MET A CA 1
ATOM 659 C C . MET A 1 84 ? -14.728 5.346 2.281 1.00 91.69 84 MET A C 1
ATOM 661 O O . MET A 1 84 ? -15.803 5.822 1.923 1.00 91.69 84 MET A O 1
ATOM 665 N N . HIS A 1 85 ? -13.555 5.862 1.909 1.00 92.56 85 HIS A N 1
ATOM 666 C CA . HIS A 1 85 ? -13.407 7.117 1.175 1.00 92.56 85 HIS A CA 1
ATOM 667 C C . HIS A 1 85 ? -12.982 6.946 -0.292 1.00 92.56 85 HIS A C 1
ATOM 669 O O . HIS A 1 85 ? -12.864 7.951 -0.988 1.00 92.56 85 HIS A O 1
ATOM 675 N N . LEU A 1 86 ? -12.813 5.711 -0.789 1.00 88.31 86 LEU A N 1
ATOM 676 C CA . LEU A 1 86 ? -12.381 5.436 -2.172 1.00 88.31 86 LEU A CA 1
ATOM 677 C C . LEU A 1 86 ? -13.260 6.074 -3.254 1.00 88.31 86 LEU A C 1
ATOM 679 O O . LEU A 1 86 ? -12.744 6.481 -4.286 1.00 88.31 86 LEU A O 1
ATOM 683 N N . ASP A 1 87 ? -14.564 6.192 -3.008 1.00 88.94 87 ASP A N 1
ATOM 684 C CA . ASP A 1 87 ? -15.522 6.741 -3.977 1.00 88.94 87 ASP A CA 1
ATOM 685 C C . ASP A 1 87 ? -15.773 8.249 -3.764 1.00 88.94 87 ASP A C 1
ATOM 687 O O . ASP A 1 87 ? -16.685 8.837 -4.347 1.00 88.94 87 ASP A O 1
ATOM 691 N N . SER A 1 88 ? -14.997 8.895 -2.885 1.00 91.06 88 SER A N 1
ATOM 692 C CA . SER A 1 88 ? -15.180 10.306 -2.552 1.00 91.06 88 SER A CA 1
ATOM 693 C C . SER A 1 88 ? -14.699 11.213 -3.680 1.00 91.06 88 SER A C 1
ATOM 695 O O . SER A 1 88 ? -13.507 11.291 -3.962 1.00 91.06 88 SER A O 1
ATOM 697 N N . SER A 1 89 ? -15.618 11.992 -4.251 1.00 92.62 89 SER A N 1
ATOM 698 C CA . SER A 1 89 ? -15.323 13.012 -5.265 1.00 92.62 89 SER A CA 1
ATOM 699 C C . SER A 1 89 ? -14.911 14.369 -4.679 1.00 92.62 89 SER A C 1
ATOM 701 O O . SER A 1 89 ? -14.832 15.358 -5.408 1.00 92.62 89 SER A O 1
ATOM 703 N N . VAL A 1 90 ? -14.729 14.462 -3.356 1.00 92.94 90 VAL A N 1
ATOM 704 C CA . VAL A 1 90 ? -14.329 15.710 -2.688 1.00 92.94 90 VAL A CA 1
ATOM 705 C C . VAL A 1 90 ? -12.932 16.105 -3.173 1.00 92.94 90 VAL A C 1
ATOM 707 O O . VAL A 1 90 ? -12.062 15.237 -3.191 1.00 92.94 90 VAL A O 1
ATOM 710 N N . PRO A 1 91 ? -12.680 17.372 -3.547 1.00 91.38 91 PRO A N 1
ATOM 711 C CA . PRO A 1 91 ? -11.338 17.815 -3.907 1.00 91.38 91 PRO A CA 1
ATOM 712 C C . PRO A 1 91 ? -10.333 17.554 -2.781 1.00 91.38 91 PRO A C 1
ATOM 714 O O . PRO A 1 91 ? -10.622 17.818 -1.612 1.00 91.38 91 PRO A O 1
ATOM 717 N N . ALA A 1 92 ? -9.152 17.064 -3.142 1.00 89.94 92 ALA A N 1
ATOM 718 C CA . ALA A 1 92 ? -8.059 16.821 -2.212 1.00 89.94 92 ALA A CA 1
ATOM 719 C C . ALA A 1 92 ? -6.793 17.587 -2.617 1.00 89.94 92 ALA A C 1
ATOM 721 O O . ALA A 1 92 ? -6.675 18.087 -3.740 1.00 89.94 92 ALA A O 1
ATOM 722 N N . ILE A 1 93 ? -5.836 17.667 -1.690 1.00 86.19 93 ILE A N 1
ATOM 723 C CA . ILE A 1 93 ? -4.475 18.121 -1.971 1.00 86.19 93 ILE A CA 1
ATOM 724 C C . ILE A 1 93 ? -3.881 17.316 -3.120 1.00 86.19 93 ILE A C 1
ATOM 726 O O . ILE A 1 93 ? -4.233 16.155 -3.358 1.00 86.19 93 ILE A O 1
ATOM 730 N N . ARG A 1 94 ? -2.941 17.932 -3.837 1.00 75.69 94 ARG A N 1
ATOM 731 C CA . ARG A 1 94 ? -2.336 17.298 -5.002 1.00 75.69 94 ARG A CA 1
ATOM 732 C C . ARG A 1 94 ? -1.530 16.062 -4.623 1.00 75.69 94 ARG A C 1
ATOM 734 O O . ARG A 1 94 ? -0.407 16.155 -4.140 1.00 75.69 94 ARG A O 1
ATOM 741 N N . PHE A 1 95 ? -2.093 14.894 -4.917 1.00 67.12 95 PHE A N 1
ATOM 742 C CA . PHE A 1 95 ? -1.379 13.628 -4.878 1.00 67.12 95 PHE A CA 1
ATOM 743 C C . PHE A 1 95 ? -0.728 13.390 -6.251 1.00 67.12 95 PHE A C 1
ATOM 745 O O . PHE A 1 95 ? -1.418 13.167 -7.246 1.00 67.12 95 PHE A O 1
ATOM 752 N N . ARG A 1 96 ? 0.611 13.445 -6.327 1.00 61.75 96 ARG A N 1
ATOM 753 C CA . ARG A 1 96 ? 1.386 13.341 -7.588 1.00 61.75 96 ARG A CA 1
ATOM 754 C C . ARG A 1 96 ? 0.999 14.431 -8.616 1.00 61.75 96 ARG A C 1
ATOM 756 O O . ARG A 1 96 ? 0.546 15.512 -8.259 1.00 61.75 96 ARG A O 1
ATOM 763 N N . SER A 1 97 ? 1.239 14.180 -9.903 1.00 54.34 97 SER A N 1
ATOM 764 C CA . SER A 1 97 ? 0.978 15.088 -11.032 1.00 54.34 97 SER A CA 1
ATOM 765 C C . SER A 1 97 ? -0.482 15.086 -11.524 1.00 54.34 97 SER A C 1
ATOM 767 O O . SER A 1 97 ? -0.748 15.520 -12.645 1.00 54.34 97 SER A O 1
ATOM 769 N N . VAL A 1 98 ? -1.436 14.606 -10.718 1.00 60.28 98 VAL A N 1
ATOM 770 C CA . VAL A 1 98 ? -2.859 14.558 -11.092 1.00 60.28 98 VAL A CA 1
ATOM 771 C C . VAL A 1 98 ? -3.447 15.971 -11.071 1.00 60.28 98 VAL A C 1
ATOM 773 O O . VAL A 1 98 ? -3.333 16.691 -10.081 1.00 60.28 98 VAL A O 1
ATOM 776 N N . MET A 1 99 ? -4.067 16.385 -12.180 1.00 52.38 99 MET A N 1
ATOM 777 C CA . MET A 1 99 ? -4.462 17.782 -12.401 1.00 52.38 99 MET A CA 1
ATOM 778 C C . MET A 1 99 ? -5.670 18.230 -11.555 1.00 52.38 99 MET A C 1
ATOM 780 O O . MET A 1 99 ? -5.807 19.427 -11.333 1.00 52.38 99 MET A O 1
ATOM 784 N N . ASN A 1 100 ? -6.491 17.305 -11.037 1.00 63.41 100 ASN A N 1
ATOM 785 C CA . ASN A 1 100 ? -7.600 17.564 -10.101 1.00 63.41 100 ASN A CA 1
ATOM 786 C C . ASN A 1 100 ? -7.870 16.314 -9.239 1.00 63.41 100 ASN A C 1
ATOM 788 O O . ASN A 1 100 ? -8.792 15.561 -9.548 1.00 63.41 100 ASN A O 1
ATOM 792 N N . PRO A 1 101 ? -7.048 16.037 -8.217 1.00 81.69 101 PRO A N 1
ATOM 793 C CA . PRO A 1 101 ? -7.214 14.834 -7.419 1.00 81.69 101 PRO A CA 1
ATOM 794 C C . PRO A 1 101 ? -8.431 14.942 -6.503 1.00 81.69 101 PRO A C 1
ATOM 796 O O . PRO A 1 101 ? -8.698 15.979 -5.888 1.00 81.69 101 PRO A O 1
ATOM 799 N N . THR A 1 102 ? -9.151 13.837 -6.404 1.00 89.88 102 THR A N 1
ATOM 800 C CA . THR A 1 102 ? -10.214 13.634 -5.427 1.00 89.88 102 THR A CA 1
ATOM 801 C C . THR A 1 102 ? -9.663 12.976 -4.161 1.00 89.88 102 THR A C 1
ATOM 803 O O . THR A 1 102 ? -8.571 12.399 -4.150 1.00 89.88 102 THR A O 1
ATOM 806 N N . LEU A 1 103 ? -10.424 13.035 -3.069 1.00 91.19 103 LEU A N 1
ATOM 807 C CA . LEU A 1 103 ? -10.113 12.305 -1.843 1.00 91.19 103 LEU A CA 1
ATOM 808 C C . LEU A 1 103 ? -10.064 10.796 -2.109 1.00 91.19 103 LEU A C 1
ATOM 810 O O . LEU A 1 103 ? -9.211 10.121 -1.538 1.00 91.19 103 LEU A O 1
ATOM 814 N N . GLY A 1 104 ? -10.920 10.291 -3.003 1.00 88.69 104 GLY A N 1
ATOM 815 C CA . GLY A 1 104 ? -10.880 8.914 -3.487 1.00 88.69 104 GLY A CA 1
ATOM 816 C C . GLY A 1 104 ? -9.542 8.555 -4.126 1.00 88.69 104 GLY A C 1
ATOM 817 O O . GLY A 1 104 ? -8.934 7.559 -3.735 1.00 88.69 104 GLY A O 1
ATOM 818 N N . ASP A 1 105 ? -9.018 9.409 -5.013 1.00 85.00 105 ASP A N 1
ATOM 819 C CA . ASP A 1 105 ? -7.709 9.202 -5.653 1.00 85.00 105 ASP A CA 1
ATOM 820 C C . ASP A 1 105 ? -6.570 9.162 -4.625 1.00 85.00 105 ASP A C 1
ATOM 822 O O . ASP A 1 105 ? -5.696 8.291 -4.680 1.00 85.00 105 ASP A O 1
ATOM 826 N N . ALA A 1 106 ? -6.581 10.087 -3.660 1.00 87.12 106 ALA A N 1
ATOM 827 C CA . ALA A 1 106 ? -5.584 10.113 -2.593 1.00 87.12 106 ALA A CA 1
ATOM 828 C C . ALA A 1 106 ? -5.680 8.852 -1.719 1.00 87.12 106 ALA A C 1
ATOM 830 O O . ALA A 1 106 ? -4.666 8.207 -1.447 1.00 87.12 106 ALA A O 1
ATOM 831 N N . CYS A 1 107 ? -6.899 8.450 -1.345 1.00 89.00 107 CYS A N 1
ATOM 832 C CA . CYS A 1 107 ? -7.145 7.245 -0.558 1.00 89.00 107 CYS A CA 1
ATOM 833 C C . CYS A 1 107 ? -6.694 5.982 -1.298 1.00 89.00 107 CYS A C 1
ATOM 835 O O . CYS A 1 107 ? -6.042 5.131 -0.698 1.00 89.00 107 CYS A O 1
ATOM 837 N N . TYR A 1 108 ? -6.962 5.883 -2.602 1.00 85.94 108 TYR A N 1
ATOM 838 C CA . TYR A 1 108 ? -6.478 4.796 -3.451 1.00 85.94 108 TYR A CA 1
ATOM 839 C C . TYR A 1 108 ? -4.948 4.726 -3.461 1.00 85.94 108 TYR A C 1
ATOM 841 O O . TYR A 1 108 ? -4.367 3.660 -3.246 1.00 85.94 108 TYR A O 1
ATOM 849 N N . CYS A 1 109 ? -4.274 5.863 -3.653 1.00 82.56 109 CYS A N 1
ATOM 850 C CA . CYS A 1 109 ? -2.817 5.892 -3.693 1.00 82.56 109 CYS A CA 1
ATOM 851 C C . CYS A 1 109 ? -2.179 5.499 -2.353 1.00 82.56 109 CYS A C 1
ATOM 853 O O . CYS A 1 109 ? -1.194 4.759 -2.342 1.00 82.56 109 CYS A O 1
ATOM 855 N N . ILE A 1 110 ? -2.736 5.974 -1.236 1.00 87.06 110 ILE A N 1
ATOM 856 C CA . ILE A 1 110 ? -2.257 5.632 0.108 1.00 87.06 110 ILE A CA 1
ATOM 857 C C . ILE A 1 110 ? -2.523 4.152 0.398 1.00 87.06 110 ILE A C 1
ATOM 859 O O . ILE A 1 110 ? -1.622 3.441 0.834 1.00 87.06 110 ILE A O 1
ATOM 863 N N . LEU A 1 111 ? -3.718 3.648 0.085 1.00 87.50 111 LEU A N 1
ATOM 864 C CA . LEU A 1 111 ? -4.065 2.237 0.256 1.00 87.50 111 LEU A CA 1
ATOM 865 C C . LEU A 1 111 ? -3.122 1.328 -0.541 1.00 87.50 111 LEU A C 1
ATOM 867 O O . LEU A 1 111 ? -2.641 0.314 -0.038 1.00 87.50 111 LEU A O 1
ATOM 871 N N . ARG A 1 112 ? -2.784 1.724 -1.767 1.00 84.00 112 ARG A N 1
ATOM 872 C CA . ARG A 1 112 ? -1.795 1.028 -2.587 1.00 84.00 112 ARG A CA 1
ATOM 873 C C . ARG A 1 112 ? -0.406 1.035 -1.934 1.00 84.00 112 ARG A C 1
ATOM 875 O O . ARG A 1 112 ? 0.257 -0.001 -1.925 1.00 84.00 112 ARG A O 1
ATOM 882 N N . ALA A 1 113 ? 0.023 2.157 -1.352 1.00 83.19 113 ALA A N 1
ATOM 883 C CA . ALA A 1 113 ? 1.274 2.225 -0.594 1.00 83.19 113 ALA A CA 1
ATOM 884 C C . ALA A 1 113 ? 1.259 1.289 0.630 1.00 83.19 113 ALA A C 1
ATOM 886 O O . ALA A 1 113 ? 2.243 0.595 0.868 1.00 83.19 113 ALA A O 1
ATOM 887 N N . HIS A 1 114 ? 0.127 1.178 1.333 1.00 86.62 114 HIS A N 1
ATOM 888 C CA . HIS A 1 114 ? -0.061 0.233 2.439 1.00 86.62 114 HIS A CA 1
ATOM 889 C C . HIS A 1 114 ? 0.032 -1.236 2.012 1.00 86.62 114 HIS A C 1
ATOM 891 O O . HIS A 1 114 ? 0.641 -2.042 2.722 1.00 86.62 114 HIS A O 1
ATOM 897 N N . ILE A 1 115 ? -0.600 -1.579 0.883 1.00 87.94 115 ILE A N 1
ATOM 898 C CA . ILE A 1 115 ? -0.661 -2.946 0.350 1.00 87.94 115 ILE A CA 1
ATOM 899 C C . ILE A 1 115 ? 0.716 -3.399 -0.123 1.00 87.94 115 ILE A C 1
ATOM 901 O O . ILE A 1 115 ? 1.136 -4.505 0.202 1.00 87.94 115 ILE A O 1
ATOM 905 N N . PHE A 1 116 ? 1.424 -2.563 -0.880 1.00 86.31 116 PHE A N 1
ATOM 906 C CA . PHE A 1 116 ? 2.725 -2.952 -1.413 1.00 86.31 116 PHE A CA 1
ATOM 907 C C . PHE A 1 116 ? 3.856 -2.758 -0.404 1.00 86.31 116 PHE A C 1
ATOM 909 O O . PHE A 1 116 ? 4.751 -3.595 -0.364 1.00 86.31 116 PHE A O 1
ATOM 916 N N . ALA A 1 117 ? 3.821 -1.685 0.399 1.00 87.38 117 ALA A N 1
ATOM 917 C CA . ALA A 1 117 ? 4.829 -1.344 1.409 1.00 87.38 117 ALA A CA 1
ATOM 918 C C . ALA A 1 117 ? 6.268 -1.612 0.923 1.00 87.38 117 ALA A C 1
ATOM 920 O O . ALA A 1 117 ? 7.062 -2.259 1.616 1.00 87.38 117 ALA A O 1
ATOM 921 N N . VAL A 1 118 ? 6.550 -1.183 -0.315 1.00 87.12 118 VAL A N 1
ATOM 922 C CA . VAL A 1 118 ? 7.838 -1.415 -0.973 1.00 87.12 118 VAL A CA 1
ATOM 923 C C . VAL A 1 118 ? 8.951 -0.726 -0.192 1.00 87.12 118 VAL A C 1
ATOM 925 O O . VAL A 1 118 ? 8.728 0.363 0.337 1.00 87.12 118 VAL A O 1
ATOM 928 N N . PRO A 1 119 ? 10.138 -1.338 -0.104 1.00 88.88 119 PRO A N 1
ATOM 929 C CA . PRO A 1 119 ? 11.259 -0.713 0.573 1.00 88.88 119 PRO A CA 1
ATOM 930 C C . PRO A 1 119 ? 11.825 0.439 -0.275 1.00 88.88 119 PRO A C 1
ATOM 932 O O . PRO A 1 119 ? 11.731 0.427 -1.505 1.00 88.88 119 PRO A O 1
ATOM 935 N N . ASP A 1 120 ? 12.419 1.438 0.377 1.00 84.06 120 ASP A N 1
ATOM 936 C CA . ASP A 1 120 ? 12.898 2.664 -0.283 1.00 84.06 120 ASP A CA 1
ATOM 937 C C . ASP A 1 120 ? 13.948 2.389 -1.375 1.00 84.06 120 ASP A C 1
ATOM 939 O O . ASP A 1 120 ? 13.998 3.070 -2.402 1.00 84.06 120 ASP A O 1
ATOM 943 N N . ASP A 1 121 ? 14.767 1.354 -1.180 1.00 85.00 121 ASP A N 1
ATOM 944 C CA . ASP A 1 121 ? 15.827 0.932 -2.097 1.00 85.00 121 ASP A CA 1
ATOM 945 C C . ASP A 1 121 ? 15.308 0.205 -3.349 1.00 85.00 121 ASP A C 1
ATOM 947 O O . ASP A 1 121 ? 16.032 0.126 -4.339 1.00 85.00 121 ASP A O 1
ATOM 951 N N . TYR A 1 122 ? 14.046 -0.238 -3.371 1.00 83.44 122 TYR A N 1
ATOM 952 C CA . TYR A 1 122 ? 13.407 -0.774 -4.580 1.00 83.44 122 TYR A CA 1
ATOM 953 C C . TYR A 1 122 ? 13.056 0.328 -5.595 1.00 83.44 122 TYR A C 1
ATOM 955 O O . TYR A 1 122 ? 13.096 0.109 -6.805 1.00 83.44 122 TYR A O 1
ATOM 963 N N . VAL A 1 123 ? 12.739 1.542 -5.127 1.00 63.53 123 VAL A N 1
ATOM 964 C CA . VAL A 1 123 ? 12.318 2.670 -5.988 1.00 63.53 123 VAL A CA 1
ATOM 965 C C . VAL A 1 123 ? 13.512 3.507 -6.469 1.00 63.53 123 VAL A C 1
ATOM 967 O O . VAL A 1 123 ? 13.359 4.385 -7.320 1.00 63.53 123 VAL A O 1
ATOM 970 N N . TYR A 1 124 ? 14.720 3.224 -5.969 1.00 56.53 124 TYR A N 1
ATOM 971 C CA . TYR A 1 124 ? 15.925 4.024 -6.209 1.00 56.53 124 TYR A CA 1
ATOM 972 C C . TYR A 1 124 ? 16.244 4.245 -7.700 1.00 56.53 124 TYR A C 1
ATOM 974 O O . TYR A 1 124 ? 16.775 5.289 -8.075 1.00 56.53 124 TYR A O 1
ATOM 982 N N . TYR A 1 125 ? 15.858 3.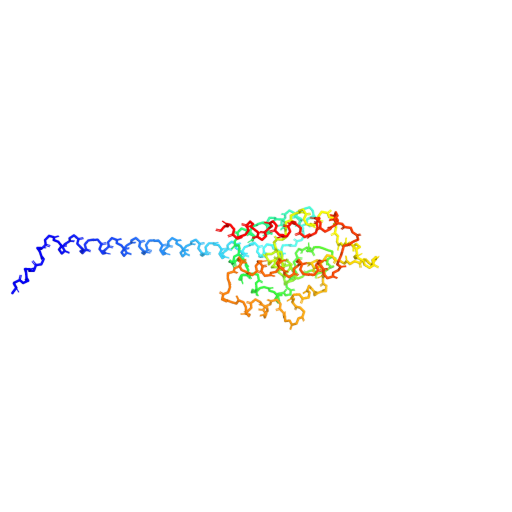310 -8.570 1.00 52.94 125 TYR A N 1
ATOM 983 C CA . TYR A 1 125 ? 16.135 3.369 -10.008 1.00 52.94 125 TYR A CA 1
ATOM 984 C C . TYR A 1 125 ? 15.039 4.050 -10.851 1.00 52.94 125 TYR A C 1
ATOM 986 O O . TYR A 1 125 ? 15.150 4.112 -12.074 1.00 52.94 125 TYR A O 1
ATOM 994 N N . GLY A 1 126 ? 14.010 4.621 -10.218 1.00 63.16 126 GLY A N 1
ATOM 995 C CA . GLY A 1 126 ? 13.025 5.484 -10.872 1.00 63.16 126 GLY A CA 1
ATOM 996 C C . GLY A 1 126 ? 11.712 4.800 -11.265 1.00 63.16 126 GLY A C 1
ATOM 997 O O . GLY A 1 126 ? 11.330 3.758 -10.742 1.00 63.16 126 GLY A O 1
ATOM 998 N N . TRP A 1 127 ? 10.978 5.448 -12.175 1.00 70.81 127 TRP A N 1
ATOM 999 C CA . TRP A 1 127 ? 9.605 5.088 -12.564 1.00 70.81 127 TRP A CA 1
ATOM 1000 C C . TRP A 1 127 ? 9.511 3.859 -13.485 1.00 70.81 127 TRP A C 1
ATOM 1002 O O . TRP A 1 127 ? 8.408 3.423 -13.815 1.00 70.81 127 TRP A O 1
ATOM 1012 N N . GLY A 1 128 ? 10.642 3.306 -13.922 1.00 79.44 128 GLY A N 1
ATOM 1013 C CA . GLY A 1 128 ? 10.706 2.168 -14.832 1.00 79.44 128 GLY A CA 1
ATOM 1014 C C . GLY A 1 128 ? 12.137 1.766 -15.174 1.00 79.44 128 GLY A C 1
ATOM 1015 O O . GLY A 1 128 ? 13.088 2.418 -14.743 1.00 79.44 128 GLY A O 1
ATOM 1016 N N . ARG A 1 129 ? 12.285 0.683 -15.937 1.00 86.94 129 ARG A N 1
ATOM 1017 C CA . ARG A 1 129 ? 13.569 0.056 -16.273 1.00 86.94 129 ARG A CA 1
ATOM 1018 C C . ARG A 1 129 ? 13.524 -0.679 -17.604 1.00 86.94 129 ARG A C 1
ATOM 1020 O O . ARG A 1 129 ? 12.452 -0.945 -18.136 1.00 86.94 129 ARG A O 1
ATOM 1027 N N . VAL A 1 130 ? 14.694 -1.050 -18.112 1.00 89.06 130 VAL A N 1
ATOM 1028 C CA . VAL A 1 130 ? 14.804 -1.912 -19.293 1.00 89.06 130 VAL A CA 1
ATOM 1029 C C . VAL A 1 130 ? 14.638 -3.383 -18.885 1.00 89.06 130 VAL A C 1
ATOM 1031 O O . VAL A 1 130 ? 15.201 -3.819 -17.878 1.00 89.06 130 VAL A O 1
ATOM 1034 N N . GLY A 1 131 ? 13.825 -4.126 -19.635 1.00 91.75 131 GLY A N 1
ATOM 1035 C CA . GLY A 1 131 ? 13.598 -5.562 -19.471 1.00 91.75 131 GLY A CA 1
ATOM 1036 C C . GLY A 1 131 ? 14.626 -6.418 -20.208 1.00 91.75 131 GLY A C 1
ATOM 1037 O O . GLY A 1 131 ? 15.504 -5.914 -20.909 1.00 91.75 131 GLY A O 1
ATOM 1038 N N . SER A 1 132 ? 14.514 -7.739 -20.058 1.00 93.81 132 SER A N 1
ATOM 1039 C CA . SER A 1 132 ? 15.429 -8.693 -20.716 1.00 93.81 132 SER A CA 1
ATOM 1040 C C . SER A 1 132 ? 15.381 -8.647 -22.251 1.00 93.81 132 SER A C 1
ATOM 1042 O O . SER A 1 132 ? 16.351 -9.005 -22.916 1.00 93.81 132 SER A O 1
ATOM 1044 N N . ASP A 1 133 ? 14.276 -8.165 -22.814 1.00 94.75 133 ASP A N 1
ATOM 1045 C CA . ASP A 1 133 ? 14.039 -7.986 -24.246 1.00 94.75 133 ASP A CA 1
ATOM 1046 C C . ASP A 1 133 ? 14.523 -6.624 -24.787 1.00 94.75 133 ASP A C 1
ATOM 1048 O O . ASP A 1 133 ? 14.364 -6.324 -25.973 1.00 94.75 133 ASP A O 1
ATOM 1052 N N . GLY A 1 134 ? 15.115 -5.788 -23.927 1.00 91.94 134 GLY A N 1
ATOM 1053 C CA . GLY A 1 134 ? 15.580 -4.447 -24.271 1.00 91.94 134 GLY A CA 1
ATOM 1054 C C . GLY A 1 134 ? 14.483 -3.377 -24.316 1.00 91.94 134 GLY A C 1
ATOM 1055 O O . GLY A 1 134 ? 14.795 -2.227 -24.627 1.00 91.94 134 GLY A O 1
ATOM 1056 N N . GLN A 1 135 ? 13.224 -3.709 -24.003 1.00 92.69 135 GLN A N 1
ATOM 1057 C CA . GLN A 1 135 ? 12.121 -2.744 -23.942 1.00 92.69 135 GLN A CA 1
ATOM 1058 C C . GLN A 1 135 ? 12.069 -2.033 -22.588 1.00 92.69 135 GLN A C 1
ATOM 1060 O O . GLN A 1 135 ? 12.538 -2.551 -21.577 1.00 92.69 135 GLN A O 1
ATOM 1065 N N . PHE A 1 136 ? 11.497 -0.827 -22.556 1.00 88.38 136 PHE A N 1
ATOM 1066 C CA . PHE A 1 136 ? 11.282 -0.085 -21.313 1.00 88.38 136 PHE A CA 1
ATOM 1067 C C . PHE A 1 136 ? 9.935 -0.450 -20.681 1.00 88.38 136 PHE A C 1
ATOM 1069 O O . PHE A 1 136 ? 8.896 -0.365 -21.333 1.00 88.38 136 PHE A O 1
ATOM 1076 N N . TYR A 1 137 ? 9.958 -0.768 -19.390 1.00 86.50 137 TYR A N 1
ATOM 1077 C CA . TYR A 1 137 ? 8.801 -1.120 -18.576 1.00 86.50 137 TYR A CA 1
ATOM 1078 C C . TYR A 1 137 ? 8.673 -0.160 -17.401 1.00 86.50 137 TYR A C 1
ATOM 1080 O O . TYR A 1 137 ? 9.656 0.144 -16.726 1.00 86.50 137 TYR A O 1
ATOM 1088 N N . TYR A 1 138 ? 7.455 0.290 -17.116 1.00 83.25 138 TYR A N 1
ATOM 1089 C CA . TYR A 1 138 ? 7.175 1.004 -15.874 1.00 83.25 138 TYR A CA 1
ATOM 1090 C C . TYR A 1 138 ? 7.284 0.061 -14.675 1.00 83.25 138 TYR A C 1
ATOM 1092 O O . TYR A 1 138 ? 7.026 -1.136 -14.794 1.00 83.25 138 TYR A O 1
ATOM 1100 N N . ALA A 1 139 ? 7.635 0.608 -13.511 1.00 79.44 139 ALA A N 1
ATOM 1101 C CA . ALA A 1 139 ? 7.657 -0.167 -12.279 1.00 79.44 139 ALA A CA 1
ATOM 1102 C C . ALA A 1 139 ? 6.251 -0.763 -12.032 1.00 79.44 139 ALA A C 1
ATOM 1104 O O . ALA A 1 139 ? 5.296 0.018 -11.959 1.00 79.44 139 ALA A O 1
ATOM 1105 N N . PRO A 1 140 ? 6.096 -2.092 -11.861 1.00 79.19 140 PRO A N 1
ATOM 1106 C CA . PRO A 1 140 ? 4.783 -2.751 -11.827 1.00 79.19 140 PRO A CA 1
ATOM 1107 C C . PRO A 1 140 ? 3.868 -2.241 -10.717 1.00 79.19 140 PRO A C 1
ATOM 1109 O O . PRO A 1 140 ? 2.646 -2.237 -10.847 1.00 79.19 140 PRO A O 1
ATOM 1112 N N . HIS A 1 141 ? 4.456 -1.774 -9.611 1.00 74.31 141 HIS A N 1
ATOM 1113 C CA . HIS A 1 141 ? 3.670 -1.117 -8.586 1.00 74.31 141 HIS A CA 1
ATOM 1114 C C . HIS A 1 141 ? 3.149 0.238 -9.072 1.00 74.31 141 HIS A C 1
ATOM 1116 O O . HIS A 1 141 ? 2.030 0.544 -8.713 1.00 74.31 141 HIS A O 1
ATOM 1122 N N . GLN A 1 142 ? 3.901 1.070 -9.809 1.00 68.06 142 GLN A N 1
ATOM 1123 C CA . GLN A 1 142 ? 3.613 2.498 -10.069 1.00 68.06 142 GLN A CA 1
ATOM 1124 C C . GLN A 1 142 ? 2.646 2.818 -11.207 1.00 68.06 142 GLN A C 1
ATOM 1126 O O . GLN A 1 142 ? 2.292 3.991 -11.341 1.00 68.06 142 GLN A O 1
ATOM 1131 N N . THR A 1 143 ? 2.235 1.854 -12.024 1.00 55.91 143 THR A N 1
ATOM 1132 C CA . THR A 1 143 ? 1.368 2.139 -13.169 1.00 55.91 143 THR A CA 1
ATOM 1133 C C . THR A 1 143 ? 0.017 2.699 -12.705 1.00 55.91 143 THR A C 1
ATOM 1135 O O . THR A 1 143 ? -0.727 2.082 -11.947 1.00 55.91 143 THR A O 1
ATOM 1138 N N . ASN A 1 144 ? -0.250 3.950 -13.110 1.00 45.44 144 ASN A N 1
ATOM 1139 C CA . ASN A 1 144 ? -1.465 4.705 -12.773 1.00 45.44 144 ASN A CA 1
ATOM 1140 C C . ASN A 1 144 ? -2.707 4.155 -13.496 1.00 45.44 144 ASN A C 1
ATOM 1142 O O . ASN A 1 144 ? -3.827 4.402 -13.064 1.00 45.44 144 ASN A O 1
ATOM 1146 N N . ALA A 1 145 ? -2.496 3.434 -14.594 1.00 39.16 145 ALA A N 1
ATOM 1147 C CA . ALA A 1 145 ? -3.468 2.516 -15.149 1.00 39.16 145 ALA A CA 1
ATOM 1148 C C . ALA A 1 145 ? -3.147 1.173 -14.506 1.00 39.16 145 ALA A C 1
ATOM 1150 O O . ALA A 1 145 ? -2.079 0.628 -14.769 1.00 39.16 145 ALA A O 1
ATOM 1151 N N . GLU A 1 146 ? -4.001 0.751 -13.579 1.00 45.06 146 GLU A N 1
ATOM 1152 C CA . GLU A 1 146 ? -4.164 -0.662 -13.266 1.00 45.06 146 GLU A CA 1
ATOM 1153 C C . GLU A 1 146 ? -2.836 -1.388 -12.969 1.00 45.06 146 GLU A C 1
ATOM 1155 O O . GLU A 1 146 ? -2.238 -2.054 -13.813 1.00 45.06 146 GLU A O 1
ATOM 1160 N N . SER A 1 147 ? -2.330 -1.297 -11.732 1.00 51.38 147 SER A N 1
ATOM 1161 C CA . SER A 1 147 ? -1.427 -2.366 -11.293 1.00 51.38 147 SER A CA 1
ATOM 1162 C C . SER A 1 147 ? -2.217 -3.659 -11.471 1.00 51.38 147 SER A C 1
ATOM 1164 O O . SER A 1 147 ? -3.259 -3.791 -10.825 1.00 51.38 147 SER A O 1
ATOM 1166 N N . VAL A 1 148 ? -1.760 -4.569 -12.337 1.00 51.41 148 VAL A N 1
ATOM 1167 C CA . VAL A 1 148 ? -2.543 -5.732 -12.798 1.00 51.41 148 VAL A CA 1
ATOM 1168 C C . VAL A 1 148 ? -3.095 -6.583 -11.631 1.00 51.41 148 VAL A C 1
ATOM 1170 O O . VAL A 1 148 ? -4.082 -7.298 -11.767 1.00 51.41 148 VAL A O 1
ATOM 1173 N N . LEU A 1 149 ? -2.540 -6.426 -10.421 1.00 58.62 149 LEU A N 1
ATOM 1174 C CA . LEU A 1 149 ? -3.097 -6.921 -9.158 1.00 58.62 149 LEU A CA 1
ATOM 1175 C C . LEU A 1 149 ? -4.584 -6.559 -8.914 1.00 58.62 149 LEU A C 1
ATOM 1177 O O . LEU A 1 149 ? -5.290 -7.353 -8.294 1.00 58.62 149 LEU A O 1
ATOM 1181 N N . PHE A 1 150 ? -5.049 -5.392 -9.374 1.00 59.34 150 PHE A N 1
ATOM 1182 C CA . PHE A 1 150 ? -6.428 -4.899 -9.234 1.00 59.34 150 PHE A CA 1
ATOM 1183 C C . PHE A 1 150 ? -7.195 -4.859 -10.572 1.00 59.34 150 PHE A C 1
ATOM 1185 O O . PHE A 1 150 ? -8.323 -4.381 -10.602 1.00 59.34 150 PHE A O 1
ATOM 1192 N N . ASP A 1 151 ? -6.611 -5.316 -11.683 1.00 53.56 151 ASP A N 1
ATOM 1193 C CA . ASP A 1 151 ? -7.218 -5.134 -13.016 1.00 53.56 151 ASP A CA 1
ATOM 1194 C C . ASP A 1 151 ? -8.472 -5.985 -13.230 1.00 53.56 151 ASP A C 1
ATOM 1196 O O . ASP A 1 151 ? -9.426 -5.583 -13.888 1.00 53.56 151 ASP A O 1
ATOM 1200 N N . GLU A 1 152 ? -8.509 -7.177 -12.632 1.00 50.16 152 GLU A N 1
ATOM 1201 C CA . GLU A 1 152 ? -9.669 -8.064 -12.760 1.00 50.16 152 GLU A CA 1
ATOM 1202 C C . GLU A 1 152 ? -10.780 -7.730 -11.746 1.00 50.16 152 GLU A C 1
ATOM 1204 O O . GLU A 1 152 ? -11.915 -8.185 -11.892 1.00 50.16 152 GLU A O 1
ATOM 1209 N N . THR A 1 153 ? -10.472 -6.940 -10.709 1.00 57.06 153 THR A N 1
ATOM 1210 C CA . THR A 1 153 ? -11.383 -6.612 -9.600 1.00 57.06 153 THR A CA 1
ATOM 1211 C C . THR A 1 153 ? -10.966 -5.306 -8.926 1.00 57.06 153 THR A C 1
ATOM 1213 O O . THR A 1 153 ? -9.809 -5.198 -8.524 1.00 57.06 153 THR A O 1
ATOM 1216 N N . SER A 1 154 ? -11.897 -4.372 -8.684 1.00 74.25 154 SER A N 1
ATOM 1217 C CA . SER A 1 154 ? -11.607 -3.120 -7.958 1.00 74.25 154 SER A CA 1
ATOM 1218 C C . SER A 1 154 ? -10.817 -3.376 -6.660 1.00 74.25 154 SER A C 1
ATOM 1220 O O . SER A 1 154 ? -10.979 -4.426 -6.037 1.00 74.25 154 SER A O 1
ATOM 1222 N N . VAL A 1 155 ? -9.992 -2.430 -6.184 1.00 79.06 155 VAL A N 1
ATOM 1223 C CA . VAL A 1 155 ? -9.235 -2.618 -4.9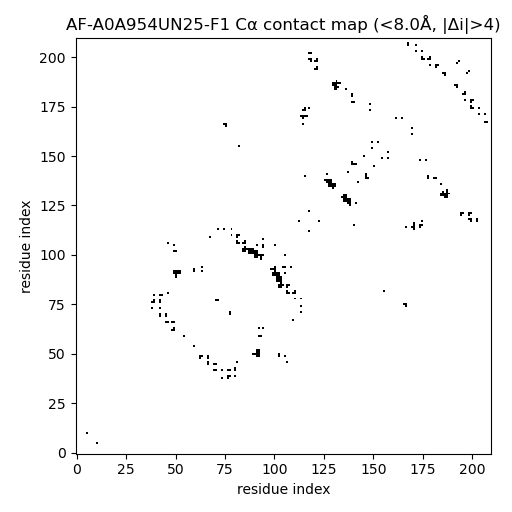19 1.00 79.06 155 VAL A CA 1
ATOM 1224 C C . VAL A 1 155 ? -10.153 -3.002 -3.746 1.00 79.06 155 VAL A C 1
ATOM 1226 O O . VAL A 1 155 ? -9.773 -3.790 -2.879 1.00 79.06 155 VAL A O 1
ATOM 1229 N N . ARG A 1 156 ? -11.397 -2.501 -3.758 1.00 81.88 156 ARG A N 1
ATOM 1230 C CA . ARG A 1 156 ? -12.449 -2.854 -2.802 1.00 81.88 156 ARG A CA 1
ATOM 1231 C C . ARG A 1 156 ? -12.806 -4.337 -2.893 1.00 81.88 156 ARG A C 1
ATOM 1233 O O . ARG A 1 156 ? -12.830 -5.014 -1.866 1.00 81.88 156 ARG A O 1
ATOM 1240 N N . ASP A 1 157 ? -13.054 -4.850 -4.091 1.00 82.56 157 ASP A N 1
ATOM 1241 C CA . ASP A 1 157 ? -13.386 -6.260 -4.321 1.00 82.56 157 ASP A CA 1
ATOM 1242 C C . ASP A 1 157 ? -12.192 -7.171 -4.017 1.00 82.56 157 ASP A C 1
ATOM 1244 O O . ASP A 1 157 ? -12.327 -8.200 -3.349 1.00 82.56 157 ASP A O 1
ATOM 1248 N N . TRP A 1 158 ? -10.994 -6.749 -4.426 1.00 85.38 158 TRP A N 1
ATOM 1249 C CA . TRP A 1 158 ? -9.747 -7.457 -4.169 1.00 85.38 158 TRP A CA 1
ATOM 1250 C C . TRP A 1 158 ? -9.484 -7.630 -2.667 1.00 85.38 158 TRP A C 1
ATOM 1252 O O . TRP A 1 158 ? -9.150 -8.735 -2.223 1.00 85.38 158 TRP A O 1
ATOM 1262 N N . LEU A 1 159 ? -9.684 -6.573 -1.870 1.00 84.94 159 LEU A N 1
ATOM 1263 C CA . LEU A 1 159 ? -9.578 -6.629 -0.408 1.00 84.94 159 LEU A CA 1
ATOM 1264 C C . LEU A 1 159 ? -10.741 -7.398 0.230 1.00 84.94 159 LEU A C 1
ATOM 1266 O O . LEU A 1 159 ? -10.525 -8.147 1.181 1.00 84.94 159 LEU A O 1
ATOM 1270 N N . SER A 1 160 ? -11.957 -7.294 -0.309 1.00 84.62 160 SER A N 1
ATOM 1271 C CA . SER A 1 160 ? -13.126 -8.029 0.203 1.00 84.62 160 SER A CA 1
ATOM 1272 C C . SER A 1 160 ? -12.940 -9.547 0.097 1.00 84.62 160 SER A C 1
ATOM 1274 O O . SER A 1 160 ? -13.210 -10.280 1.055 1.00 84.62 160 SER A O 1
ATOM 1276 N N . ASN A 1 161 ? -12.356 -10.014 -1.012 1.00 87.19 161 ASN A N 1
ATOM 1277 C CA . ASN A 1 161 ? -11.960 -11.413 -1.219 1.00 87.19 161 ASN A CA 1
ATOM 1278 C C . ASN A 1 161 ? -10.842 -11.879 -0.266 1.00 87.19 161 ASN A C 1
ATOM 1280 O O . ASN A 1 161 ? -10.582 -13.077 -0.138 1.00 87.19 161 ASN A O 1
ATOM 1284 N N . ARG A 1 162 ? -10.195 -10.941 0.433 1.00 88.31 162 ARG A N 1
ATOM 1285 C CA . ARG A 1 162 ? -9.121 -11.165 1.409 1.00 88.31 162 ARG A CA 1
ATOM 1286 C C . ARG A 1 162 ? -9.518 -10.749 2.822 1.00 88.31 162 ARG A C 1
ATOM 1288 O O . ARG A 1 162 ? -8.662 -10.710 3.690 1.00 88.31 162 ARG A O 1
ATOM 1295 N N . SER A 1 163 ? -10.807 -10.543 3.091 1.00 85.31 163 SER A N 1
ATOM 1296 C CA . SER A 1 163 ? -11.337 -10.109 4.399 1.00 85.31 163 SER A CA 1
ATOM 1297 C C . SER A 1 163 ? -10.947 -10.982 5.602 1.00 85.31 163 SER A C 1
ATOM 1299 O O . SER A 1 163 ? -11.067 -10.541 6.740 1.00 85.31 163 SER A O 1
ATOM 1301 N N . LYS A 1 164 ? -10.491 -12.222 5.374 1.00 89.25 164 LYS A N 1
ATOM 1302 C CA . LYS A 1 164 ? -9.996 -13.137 6.419 1.00 89.25 164 LYS A CA 1
ATOM 1303 C C . LYS A 1 164 ? -8.472 -13.137 6.585 1.00 89.25 164 LYS A C 1
ATOM 1305 O O . LYS A 1 164 ? -7.978 -13.859 7.444 1.00 89.25 164 LYS A O 1
ATOM 1310 N N . ARG A 1 165 ? -7.744 -12.407 5.739 1.00 89.31 165 ARG A N 1
ATOM 1311 C CA . ARG A 1 165 ? -6.286 -12.278 5.780 1.00 89.31 165 ARG A CA 1
ATOM 1312 C C . ARG A 1 165 ? -5.918 -11.028 6.569 1.00 89.31 165 ARG A C 1
ATOM 1314 O O . ARG A 1 165 ? -6.557 -9.990 6.427 1.00 89.31 165 ARG A O 1
ATOM 1321 N N . SER A 1 166 ? -4.873 -11.138 7.372 1.00 89.88 166 SER A N 1
ATOM 1322 C CA . SER A 1 166 ? -4.214 -9.997 8.007 1.00 89.88 166 SER A CA 1
ATOM 1323 C C . SER A 1 166 ? -3.547 -9.095 6.964 1.00 89.88 166 SER A C 1
ATOM 1325 O O . SER A 1 166 ? -3.167 -9.556 5.881 1.00 89.88 166 SER A O 1
ATOM 1327 N N . MET A 1 167 ? -3.304 -7.826 7.302 1.00 87.88 167 MET A N 1
ATOM 1328 C CA . MET A 1 167 ? -2.536 -6.937 6.416 1.00 87.88 167 MET A CA 1
ATOM 1329 C C . MET A 1 167 ? -1.119 -7.451 6.160 1.00 87.88 167 MET A C 1
ATOM 1331 O O . MET A 1 167 ? -0.572 -7.251 5.076 1.00 87.88 167 MET A O 1
ATOM 1335 N N . LYS A 1 168 ? -0.539 -8.178 7.121 1.00 91.69 168 LYS A N 1
ATOM 1336 C CA . LYS A 1 168 ? 0.730 -8.896 6.952 1.00 91.69 168 LYS A CA 1
ATOM 1337 C C . LYS A 1 168 ? 0.672 -9.875 5.773 1.00 91.69 168 LYS A C 1
ATOM 1339 O O . LYS A 1 168 ? 1.543 -9.844 4.906 1.00 91.6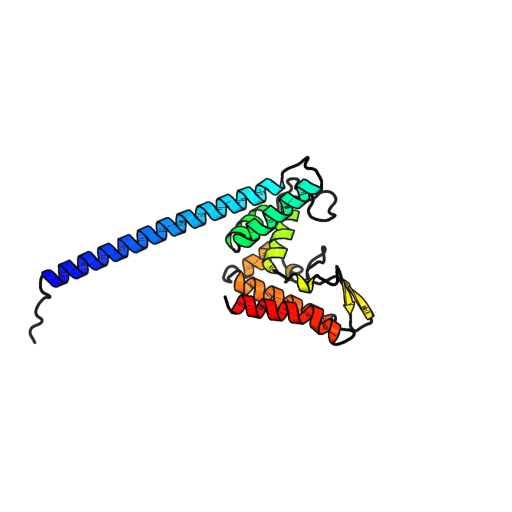9 168 LYS A O 1
ATOM 1344 N N . GLU A 1 169 ? -0.347 -10.730 5.727 1.00 92.88 169 GLU A N 1
ATOM 1345 C CA . GLU A 1 169 ? -0.531 -11.712 4.650 1.00 92.88 169 GLU A CA 1
ATOM 1346 C C . GLU A 1 169 ? -0.820 -11.038 3.306 1.00 92.88 169 GLU A C 1
ATOM 1348 O O . GLU A 1 169 ? -0.263 -11.442 2.287 1.00 92.88 169 GLU A O 1
ATOM 1353 N N . ILE A 1 170 ? -1.640 -9.982 3.314 1.00 91.31 170 ILE A N 1
ATOM 1354 C CA . ILE A 1 170 ? -1.959 -9.186 2.122 1.00 91.31 170 ILE A CA 1
ATOM 1355 C C . ILE A 1 170 ? -0.691 -8.552 1.532 1.00 91.31 170 ILE A C 1
ATOM 1357 O O . ILE A 1 170 ? -0.475 -8.630 0.323 1.00 91.31 170 ILE A O 1
ATOM 1361 N N . ARG A 1 171 ? 0.188 -7.985 2.369 1.00 91.62 171 ARG A N 1
ATOM 1362 C CA . ARG A 1 171 ? 1.472 -7.417 1.922 1.00 91.62 171 ARG A CA 1
ATOM 1363 C C . ARG A 1 171 ? 2.400 -8.464 1.333 1.00 91.62 171 ARG A C 1
ATOM 1365 O O . ARG A 1 171 ? 2.991 -8.237 0.283 1.00 91.62 171 ARG A O 1
ATOM 1372 N N . ILE A 1 172 ? 2.523 -9.620 1.984 1.00 94.44 172 ILE A N 1
ATOM 1373 C CA . ILE A 1 172 ? 3.346 -10.722 1.470 1.00 94.44 172 ILE A CA 1
ATOM 1374 C C . ILE A 1 172 ? 2.826 -11.180 0.103 1.00 94.44 172 ILE A C 1
ATOM 1376 O O . ILE A 1 172 ? 3.615 -11.426 -0.806 1.00 94.44 172 ILE A O 1
ATOM 1380 N N . GLU A 1 173 ? 1.510 -11.287 -0.072 1.00 92.38 173 GLU A N 1
ATOM 1381 C CA . GLU A 1 173 ? 0.910 -11.622 -1.363 1.00 92.38 173 GLU A CA 1
ATOM 1382 C C . GLU A 1 173 ? 1.213 -10.567 -2.436 1.00 92.38 173 GLU A C 1
ATOM 1384 O O . GLU A 1 173 ? 1.622 -10.927 -3.540 1.00 92.38 173 GLU A O 1
ATOM 1389 N N . ALA A 1 174 ? 1.064 -9.283 -2.108 1.00 90.56 174 ALA A N 1
ATOM 1390 C CA . ALA A 1 174 ? 1.344 -8.183 -3.024 1.00 90.56 174 ALA A CA 1
ATOM 1391 C C . ALA A 1 174 ? 2.830 -8.121 -3.426 1.00 90.56 174 ALA A C 1
ATOM 1393 O O . ALA A 1 174 ? 3.144 -7.962 -4.604 1.00 90.56 174 ALA A O 1
ATOM 1394 N N . LEU A 1 175 ? 3.750 -8.316 -2.475 1.00 92.75 175 LEU A N 1
ATOM 1395 C CA . LEU A 1 175 ? 5.194 -8.357 -2.730 1.00 92.75 175 LEU A CA 1
ATOM 1396 C C . LEU A 1 175 ? 5.599 -9.582 -3.562 1.00 92.75 175 LEU A C 1
ATOM 1398 O O . LEU A 1 175 ? 6.395 -9.454 -4.487 1.00 92.75 175 LEU A O 1
ATOM 1402 N N . ASN A 1 176 ? 5.023 -10.758 -3.296 1.00 94.00 176 ASN A N 1
ATOM 1403 C CA . ASN A 1 176 ? 5.248 -11.941 -4.134 1.00 94.00 176 ASN A CA 1
ATOM 1404 C C . ASN A 1 176 ? 4.705 -11.748 -5.553 1.00 94.00 176 ASN A C 1
ATOM 1406 O O . ASN A 1 176 ? 5.296 -12.227 -6.519 1.00 94.00 176 ASN A O 1
ATOM 1410 N N . TRP A 1 177 ? 3.573 -11.059 -5.699 1.00 91.38 177 TRP A N 1
ATOM 1411 C CA . TRP A 1 177 ? 3.090 -10.663 -7.014 1.00 91.38 177 TRP A CA 1
ATOM 1412 C C . TRP A 1 177 ? 4.078 -9.716 -7.709 1.00 91.38 177 TRP A C 1
ATOM 1414 O O . TRP A 1 177 ? 4.425 -9.995 -8.851 1.00 91.38 177 TRP A O 1
ATOM 1424 N N . LEU A 1 178 ? 4.609 -8.695 -7.021 1.00 90.06 178 LEU A N 1
ATOM 1425 C CA . LEU A 1 178 ? 5.627 -7.802 -7.594 1.00 90.06 178 LEU A CA 1
ATOM 1426 C C . LEU A 1 178 ? 6.867 -8.559 -8.063 1.00 90.06 178 LEU A C 1
ATOM 1428 O O . LEU A 1 178 ? 7.307 -8.340 -9.183 1.00 90.06 178 LEU A O 1
ATOM 1432 N N . ILE A 1 179 ? 7.392 -9.479 -7.250 1.00 92.75 179 ILE A N 1
ATOM 1433 C CA . ILE A 1 179 ? 8.551 -10.299 -7.629 1.00 92.75 179 ILE A CA 1
ATOM 1434 C C . ILE A 1 179 ? 8.270 -11.064 -8.927 1.00 92.75 179 ILE A C 1
ATOM 1436 O O . ILE A 1 179 ? 9.092 -11.022 -9.835 1.00 92.75 179 ILE A O 1
ATOM 1440 N N . ARG A 1 180 ? 7.094 -11.694 -9.056 1.00 92.50 180 ARG A N 1
ATOM 1441 C CA . ARG A 1 180 ? 6.720 -12.400 -10.293 1.00 92.50 180 ARG A CA 1
ATOM 1442 C C . ARG A 1 180 ? 6.663 -11.465 -11.498 1.00 92.50 180 ARG A C 1
ATOM 1444 O O . ARG A 1 180 ? 7.152 -11.833 -12.555 1.00 92.50 180 ARG A O 1
ATOM 1451 N N . GLN A 1 181 ? 6.110 -10.261 -11.341 1.00 90.00 181 GLN A N 1
ATOM 1452 C CA . GLN A 1 181 ? 6.081 -9.272 -12.425 1.00 90.00 181 GLN A CA 1
ATOM 1453 C C . GLN A 1 181 ? 7.491 -8.826 -12.833 1.00 90.00 181 GLN A C 1
ATOM 1455 O O . GLN A 1 181 ? 7.791 -8.721 -14.018 1.00 90.00 181 GLN A O 1
ATOM 1460 N N . GLU A 1 182 ? 8.381 -8.602 -11.864 1.00 90.88 182 GLU A N 1
ATOM 1461 C CA . GLU A 1 182 ? 9.778 -8.264 -12.146 1.00 90.88 182 GLU A CA 1
ATOM 1462 C C . GLU A 1 182 ? 10.507 -9.404 -12.876 1.00 90.88 182 GLU A C 1
ATOM 1464 O O . GLU A 1 182 ? 11.260 -9.156 -13.820 1.00 90.88 182 GLU A O 1
ATOM 1469 N N . GLU A 1 183 ? 10.260 -10.652 -12.473 1.00 92.69 183 GLU A N 1
ATOM 1470 C CA . GLU A 1 183 ? 10.807 -11.846 -13.121 1.00 92.69 183 GLU A CA 1
ATOM 1471 C C . GLU A 1 183 ? 10.257 -12.054 -14.542 1.00 92.69 183 GLU A C 1
ATOM 1473 O O . GLU A 1 183 ? 11.019 -12.443 -15.424 1.00 92.69 183 GLU A O 1
ATOM 1478 N N . GLU A 1 184 ? 8.978 -11.750 -14.788 1.00 91.88 184 GLU A N 1
ATOM 1479 C CA . GLU A 1 184 ? 8.338 -11.822 -16.112 1.00 91.88 184 GLU A CA 1
ATOM 1480 C C . GLU A 1 184 ? 8.906 -10.794 -17.098 1.00 91.88 184 GLU A C 1
ATOM 1482 O O . GLU A 1 184 ? 9.179 -11.131 -18.249 1.00 91.88 184 GLU A O 1
ATOM 1487 N N . ILE A 1 185 ? 9.139 -9.556 -16.648 1.00 90.50 185 ILE A N 1
ATOM 1488 C CA . ILE A 1 185 ? 9.859 -8.534 -17.432 1.00 90.50 185 ILE A CA 1
ATOM 1489 C C . ILE A 1 185 ? 11.296 -9.011 -17.737 1.00 90.50 185 ILE A C 1
ATOM 1491 O O . ILE A 1 185 ? 11.890 -8.712 -18.783 1.00 90.50 185 ILE A O 1
ATOM 1495 N N . GLY A 1 186 ? 11.874 -9.768 -16.803 1.00 91.12 186 GLY A N 1
ATOM 1496 C CA . GLY A 1 186 ? 13.243 -10.257 -16.865 1.00 91.12 186 GLY A CA 1
ATOM 1497 C C . GLY A 1 186 ? 14.269 -9.133 -16.727 1.00 91.12 186 GLY A C 1
ATOM 1498 O O . GLY A 1 186 ? 13.933 -7.950 -16.661 1.00 91.12 186 GLY A O 1
ATOM 1499 N N . PHE A 1 187 ? 15.549 -9.494 -16.679 1.00 92.00 187 PHE A N 1
ATOM 1500 C CA . PHE A 1 187 ? 16.640 -8.560 -16.394 1.00 92.00 187 PHE A CA 1
ATOM 1501 C C . PHE A 1 187 ? 17.704 -8.617 -17.495 1.00 92.00 187 PHE A C 1
ATOM 1503 O O . PHE A 1 187 ? 18.078 -9.719 -17.902 1.00 92.00 187 PHE A O 1
ATOM 1510 N N . PRO A 1 188 ? 18.231 -7.470 -17.960 1.00 90.19 188 PRO A N 1
ATOM 1511 C CA . PRO A 1 188 ? 19.361 -7.445 -18.890 1.00 90.19 188 PRO A CA 1
ATOM 1512 C C . PRO A 1 188 ? 20.632 -8.089 -18.317 1.00 90.19 188 PRO A C 1
ATOM 1514 O O . PRO A 1 188 ? 21.467 -8.597 -19.064 1.00 90.19 188 PRO A O 1
ATOM 1517 N N . ASN A 1 189 ? 20.809 -8.034 -16.994 1.00 89.38 189 ASN A N 1
ATOM 1518 C CA . ASN A 1 189 ? 21.951 -8.594 -16.275 1.00 89.38 189 ASN A CA 1
ATOM 1519 C C . ASN A 1 189 ? 21.580 -8.921 -14.811 1.00 89.38 189 ASN A C 1
ATOM 1521 O O . ASN A 1 189 ? 20.538 -8.503 -14.310 1.00 89.38 189 ASN A O 1
ATOM 1525 N N . GLU A 1 190 ? 22.451 -9.660 -14.114 1.00 89.69 190 GLU A N 1
ATOM 1526 C CA . GLU A 1 190 ? 22.212 -10.063 -12.716 1.00 89.69 190 GLU A CA 1
ATOM 1527 C C . GLU A 1 190 ? 22.198 -8.872 -11.749 1.00 89.69 190 GLU A C 1
ATOM 1529 O O . GLU A 1 190 ? 21.468 -8.896 -10.767 1.00 89.69 190 GLU A O 1
ATOM 1534 N N . PHE A 1 191 ? 22.960 -7.808 -12.019 1.00 88.44 191 PHE A N 1
ATOM 1535 C CA . PHE A 1 191 ? 22.969 -6.628 -11.152 1.00 88.44 191 PHE A CA 1
ATOM 1536 C C . PHE A 1 191 ? 21.587 -5.964 -11.098 1.00 88.44 191 PHE A C 1
ATOM 1538 O O . PHE A 1 191 ? 21.114 -5.622 -10.017 1.00 88.44 191 PHE A O 1
ATOM 1545 N N . ASP A 1 192 ? 20.892 -5.874 -12.232 1.00 86.12 192 ASP A N 1
ATOM 1546 C CA . ASP A 1 192 ? 19.515 -5.381 -12.273 1.00 86.12 192 ASP A CA 1
ATOM 1547 C C . ASP A 1 192 ? 18.580 -6.291 -11.464 1.00 86.12 192 ASP A C 1
ATOM 1549 O O . ASP A 1 192 ? 17.792 -5.806 -10.654 1.00 86.12 192 ASP A O 1
ATOM 1553 N N . ARG A 1 193 ? 18.714 -7.616 -11.587 1.00 88.94 193 ARG A N 1
ATOM 1554 C CA . ARG A 1 193 ? 17.938 -8.563 -10.770 1.00 88.94 193 ARG A CA 1
ATOM 1555 C C . ARG A 1 193 ? 18.132 -8.321 -9.272 1.00 88.94 193 ARG A C 1
ATOM 1557 O O . ARG A 1 193 ? 17.144 -8.269 -8.539 1.00 88.94 193 ARG A O 1
ATOM 1564 N N . LEU A 1 194 ? 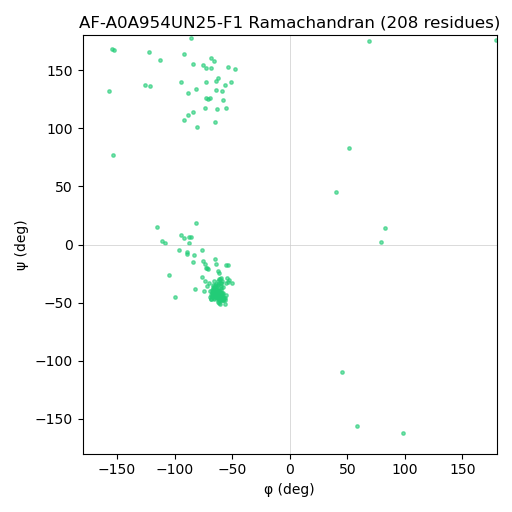19.377 -8.133 -8.826 1.00 90.06 194 LEU A N 1
ATOM 1565 C CA . LEU A 1 194 ? 19.685 -7.846 -7.421 1.00 90.06 194 LEU A CA 1
ATOM 1566 C C . LEU A 1 194 ? 18.997 -6.560 -6.944 1.00 90.06 194 LEU A C 1
ATOM 1568 O O . LEU A 1 194 ? 18.485 -6.514 -5.832 1.00 90.06 194 LEU A O 1
ATOM 1572 N N . ASN A 1 195 ? 18.912 -5.543 -7.797 1.00 87.75 195 ASN A N 1
ATOM 1573 C CA . ASN A 1 195 ? 18.320 -4.254 -7.448 1.00 87.75 195 ASN A CA 1
ATOM 1574 C C . ASN A 1 195 ? 16.787 -4.252 -7.396 1.00 87.75 195 ASN A C 1
ATOM 1576 O O . ASN A 1 195 ? 16.214 -3.467 -6.646 1.00 87.75 195 ASN A O 1
ATOM 1580 N N . TYR A 1 196 ? 16.113 -5.110 -8.165 1.00 87.94 196 TYR A N 1
ATOM 1581 C CA . TYR A 1 196 ? 14.645 -5.113 -8.234 1.00 87.94 196 TYR A CA 1
ATOM 1582 C C . TYR A 1 196 ? 13.991 -6.268 -7.468 1.00 87.94 196 TYR A C 1
ATOM 1584 O O . TYR A 1 196 ? 12.863 -6.122 -7.003 1.00 87.94 196 TYR A O 1
ATOM 1592 N N . VAL A 1 197 ? 14.679 -7.399 -7.286 1.00 92.06 197 VAL A N 1
ATOM 1593 C CA . VAL A 1 197 ? 14.108 -8.581 -6.616 1.00 92.06 197 VAL A CA 1
ATOM 1594 C C . VAL A 1 197 ? 14.546 -8.687 -5.158 1.00 92.06 197 VAL A C 1
ATOM 1596 O O . VAL A 1 197 ? 13.706 -8.931 -4.288 1.00 92.06 197 VAL A O 1
ATOM 1599 N N . GLU A 1 198 ? 15.832 -8.487 -4.848 1.00 92.94 198 GLU A N 1
ATOM 1600 C CA . GLU A 1 198 ? 16.313 -8.687 -3.474 1.00 92.94 198 GLU A CA 1
ATOM 1601 C C . GLU A 1 198 ? 15.681 -7.743 -2.447 1.00 92.94 198 GLU A C 1
ATOM 1603 O 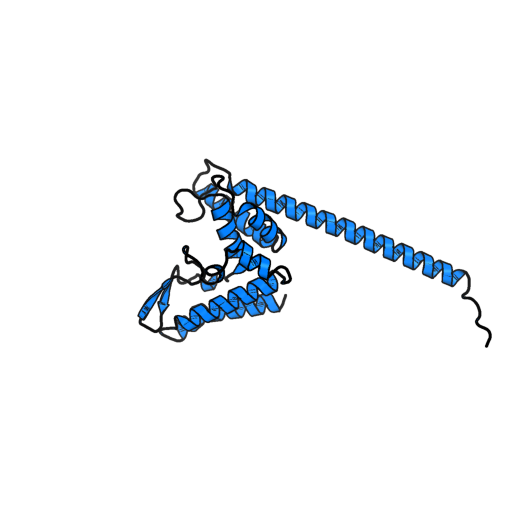O . GLU A 1 198 ? 15.344 -8.230 -1.364 1.00 92.94 198 GLU A O 1
ATOM 1608 N N . PRO A 1 199 ? 15.467 -6.438 -2.719 1.00 93.19 199 PRO A N 1
ATOM 1609 C CA . PRO A 1 199 ? 14.779 -5.570 -1.770 1.00 93.19 199 PRO A CA 1
ATOM 1610 C C . PRO A 1 199 ? 13.401 -6.111 -1.382 1.00 93.19 199 PRO A C 1
ATOM 1612 O O . PRO A 1 199 ? 13.058 -6.161 -0.200 1.00 93.19 199 PRO A O 1
ATOM 1615 N N . LEU A 1 200 ? 12.636 -6.601 -2.363 1.00 94.25 200 LEU A N 1
ATOM 1616 C CA . LEU A 1 200 ? 11.308 -7.170 -2.139 1.00 94.25 200 LEU A CA 1
ATOM 1617 C C . LEU A 1 200 ? 11.385 -8.455 -1.303 1.00 94.25 200 LEU A C 1
ATOM 1619 O O . LEU A 1 200 ? 10.613 -8.629 -0.360 1.00 94.25 200 LEU A O 1
ATOM 1623 N N . GLN A 1 201 ? 12.350 -9.333 -1.591 1.00 96.19 201 GLN A N 1
ATOM 1624 C CA . GLN A 1 201 ? 12.575 -10.554 -0.810 1.00 96.19 201 GLN A CA 1
ATOM 1625 C C . GLN A 1 201 ? 12.991 -10.249 0.635 1.00 96.19 201 GLN A C 1
ATOM 1627 O O . GLN A 1 201 ? 12.462 -10.855 1.571 1.00 96.19 201 GLN A O 1
ATOM 1632 N N . ARG A 1 202 ? 13.891 -9.275 0.839 1.00 95.50 202 ARG A N 1
ATOM 1633 C CA . ARG A 1 202 ? 14.268 -8.791 2.175 1.00 95.50 202 ARG A CA 1
ATOM 1634 C C . ARG A 1 202 ? 13.054 -8.255 2.923 1.00 95.50 202 ARG A C 1
ATOM 1636 O O . ARG A 1 202 ? 12.864 -8.596 4.088 1.00 95.50 202 ARG A O 1
ATOM 1643 N N . GLN A 1 203 ? 12.211 -7.471 2.255 1.00 95.12 203 GLN A N 1
ATOM 1644 C CA . GLN A 1 203 ? 10.999 -6.920 2.851 1.00 95.12 203 GLN A CA 1
ATOM 1645 C C . GLN A 1 203 ? 10.020 -8.025 3.276 1.00 95.12 203 GLN A C 1
ATOM 1647 O O . GLN A 1 203 ? 9.508 -7.988 4.394 1.00 95.12 203 GLN A O 1
ATOM 1652 N N . ILE A 1 204 ? 9.814 -9.056 2.448 1.00 96.50 204 ILE A N 1
ATOM 1653 C CA . ILE A 1 204 ? 9.006 -10.228 2.825 1.00 96.50 204 ILE A CA 1
ATOM 1654 C C . ILE A 1 204 ? 9.576 -10.898 4.081 1.00 96.50 204 ILE A C 1
ATOM 1656 O O . ILE A 1 204 ? 8.823 -11.164 5.019 1.00 96.50 204 ILE A O 1
ATOM 1660 N N . ALA A 1 205 ? 10.890 -11.133 4.136 1.00 96.38 205 ALA A N 1
ATOM 1661 C CA . ALA A 1 205 ? 11.532 -11.758 5.291 1.00 96.38 205 ALA A CA 1
ATOM 1662 C C . ALA A 1 205 ? 11.369 -10.919 6.574 1.00 96.38 205 ALA A C 1
ATOM 1664 O O . ALA A 1 205 ? 11.059 -11.462 7.637 1.00 96.38 205 ALA A O 1
ATOM 1665 N N . LEU A 1 206 ? 11.508 -9.591 6.477 1.00 94.75 206 LEU A N 1
ATOM 1666 C CA . LEU A 1 206 ? 11.285 -8.665 7.593 1.00 94.75 206 LEU A CA 1
ATOM 1667 C C . LEU A 1 206 ? 9.838 -8.695 8.088 1.00 94.75 206 LEU A C 1
ATOM 1669 O O . LEU A 1 206 ? 9.602 -8.711 9.296 1.00 94.75 206 LEU A O 1
ATOM 1673 N N . ILE A 1 207 ? 8.871 -8.721 7.170 1.00 93.12 207 ILE A N 1
ATOM 1674 C CA . ILE A 1 207 ? 7.450 -8.825 7.506 1.00 93.12 207 ILE A CA 1
ATOM 1675 C C . ILE A 1 207 ? 7.169 -10.167 8.192 1.00 93.12 207 ILE A C 1
ATOM 1677 O O . ILE A 1 207 ? 6.465 -10.207 9.197 1.00 93.12 207 ILE A O 1
ATOM 1681 N N . GLN A 1 208 ? 7.728 -11.271 7.688 1.00 93.38 208 GLN A N 1
ATOM 1682 C CA . GLN A 1 208 ? 7.544 -12.608 8.259 1.00 93.38 208 GLN A CA 1
ATOM 1683 C C . GLN A 1 208 ? 8.107 -12.739 9.679 1.00 93.38 208 GLN A C 1
ATOM 1685 O O . GLN A 1 208 ? 7.473 -13.412 10.492 1.00 93.38 208 GLN A O 1
ATOM 1690 N N . ALA A 1 209 ? 9.229 -12.078 9.976 1.00 91.75 209 ALA A N 1
ATOM 1691 C CA . ALA A 1 209 ? 9.908 -12.131 11.271 1.00 91.75 209 ALA A CA 1
ATOM 1692 C C . ALA A 1 209 ? 9.214 -11.350 12.408 1.00 91.75 209 ALA A C 1
ATOM 1694 O O . ALA A 1 209 ? 9.550 -11.570 13.571 1.00 91.75 20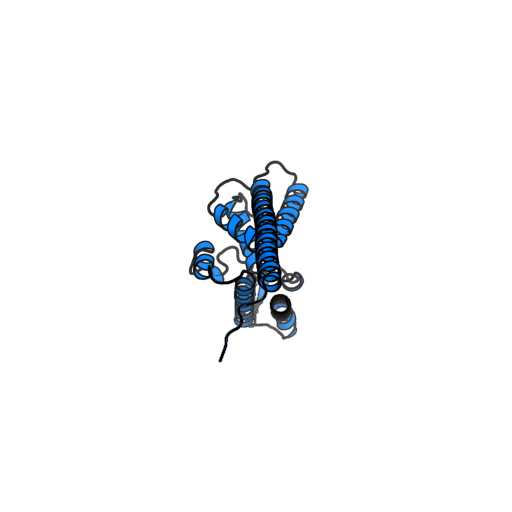9 ALA A O 1
ATOM 1695 N N . ARG A 1 210 ? 8.289 -10.439 12.083 1.00 82.00 210 ARG A N 1
ATOM 1696 C CA . ARG A 1 210 ? 7.484 -9.663 13.047 1.00 82.00 210 ARG A CA 1
ATOM 1697 C C . ARG A 1 210 ? 6.212 -10.402 13.437 1.00 82.00 210 ARG A C 1
ATOM 1699 O O . ARG A 1 210 ? 5.850 -10.355 14.627 1.00 82.00 210 ARG A O 1
#

Radius of gyration: 24.17 Å; Cα contacts (8 Å, |Δi|>4): 188; chains: 1; bounding box: 39×71×77 Å

Secondary structure (DSSP, 8-state):
---PPPPHHHHHHHHHHHHHHHHHHHHHHHHHHHHHHHHHHHHHHHHHHTT--S--HHHHHHHHHHHHHHHHHHTHHHHHHHHHHTT--SB-S--TT-SS-BHHHHHHHHHHHHHH---GGGSTT-SEEE-TTS-EEE-TTT-SS--GGGTSS-HHHHHHTTTTS-HHHHHHHHHHHHHHHHHHH--SSHHHHHHHHHHHHHHHHHHHH-